Protein AF-A0A496XH84-F1 (afdb_monomer_lite)

Foldseek 3Di:
DDWDPDCPLVVVLLCQLLVPQAAFDQPDADPVPRFTFAAPVRLCVSRQVSSVVSQWDWDADQQLKIWIAGVVRTIDIDGFHHDDFPDPDPVSSVVSSRVSNVVSSCVVSVHGGTPDDVCPVVVVPDDDDDDDDDDDDDDDDDDDDDDFWADPVLQVLLLVLLCVVAPPVCSLPPQQVVCCVPPVGSDSRRDGNVRSVVSNVVSVVCVVPPD

Sequence (211 aa):
MNRSETQSKIAPALVKGLGTLMNPPMRGTNPHFKSKFAALADILDSTRGHLKNCGLVVMQDSSGSVLIMHESGEWVEFPGMPLTPSKSDPQGHVAALTYARRAYLTAALGICGDPDDDGNSASSSGGAAQNTTPCVNAPTGQQGGSDDMSTKNQQSCIYAKAKGLYPSDDMFGGFKRWMKAEWGTDHTGKLTMAQAKEVIDKLVYFEEHPE

Secondary structure (DSSP, 8-state):
-EE-S--TTHHHHHHHHHTTPPPPP--EE-TTT--EE--HHHHHHHHHHHHHTTTEEEEE-TT--EEEEETTS-EEEE---PPPPSSSSHHHHHHHHHHHHHHHHHHHHT---S----STTTTT------------------------BPPHHHHHHHHHHHHHHS-TTTTTTHHHHHHHHHHS-S-GGGSBHHHHHHHHHHHHHHHHS--

Structure (mmCIF, N/CA/C/O backbone):
data_AF-A0A496XH84-F1
#
_entry.id   AF-A0A496XH84-F1
#
loop_
_atom_site.group_PDB
_atom_site.id
_atom_site.type_symbol
_atom_site.label_atom_id
_atom_site.label_alt_id
_atom_site.label_comp_id
_atom_site.label_asym_id
_atom_site.label_entity_id
_atom_site.label_seq_id
_atom_site.pdbx_PDB_ins_code
_atom_site.Cartn_x
_atom_site.Cartn_y
_atom_site.Cartn_z
_atom_site.occupancy
_atom_site.B_iso_or_equiv
_atom_site.auth_seq_id
_atom_site.auth_comp_id
_atom_site.auth_asym_id
_atom_site.auth_atom_id
_atom_site.pdbx_PDB_model_num
ATOM 1 N N . MET A 1 1 ? 4.183 6.755 13.315 1.00 83.38 1 MET A N 1
ATOM 2 C CA . MET A 1 1 ? 2.821 6.212 13.482 1.00 83.38 1 MET A CA 1
ATOM 3 C C . MET A 1 1 ? 2.110 7.089 14.489 1.00 83.38 1 MET A C 1
ATOM 5 O O . MET A 1 1 ? 2.655 7.277 15.571 1.00 83.38 1 MET A O 1
ATOM 9 N N . ASN A 1 2 ? 0.950 7.627 14.128 1.00 94.62 2 ASN A N 1
ATOM 10 C CA . ASN A 1 2 ? 0.079 8.397 15.017 1.00 94.62 2 ASN A CA 1
ATOM 11 C C . ASN A 1 2 ? -1.189 7.580 15.288 1.00 94.62 2 ASN A C 1
ATOM 13 O O . ASN A 1 2 ? -1.480 6.638 14.551 1.00 94.62 2 ASN A O 1
ATOM 17 N N . ARG A 1 3 ? -1.924 7.878 16.361 1.00 96.19 3 ARG A N 1
ATOM 18 C CA . ARG A 1 3 ? -3.126 7.113 16.722 1.00 96.19 3 ARG A CA 1
ATOM 19 C C . ARG A 1 3 ? -4.052 7.885 17.660 1.00 96.19 3 ARG A C 1
ATOM 21 O O . ARG A 1 3 ? -3.594 8.799 18.344 1.00 96.19 3 ARG A O 1
ATOM 28 N N . SER A 1 4 ? -5.311 7.458 17.746 1.00 96.50 4 SER A N 1
ATOM 29 C CA . SER A 1 4 ? -6.264 7.929 18.760 1.00 96.50 4 SER A CA 1
ATOM 30 C C . SER A 1 4 ? -5.842 7.556 20.186 1.00 96.50 4 SER A C 1
ATOM 32 O O . SER A 1 4 ? -5.145 6.558 20.397 1.00 96.50 4 SER A O 1
ATOM 34 N N . GLU A 1 5 ? -6.307 8.334 21.170 1.00 96.56 5 GLU A N 1
ATOM 35 C CA . GLU A 1 5 ? -6.024 8.126 22.602 1.00 96.56 5 GLU A CA 1
ATOM 36 C C . GLU A 1 5 ? -6.470 6.743 23.094 1.00 96.56 5 GLU A C 1
ATOM 38 O O . GLU A 1 5 ? -5.749 6.080 23.841 1.00 96.56 5 GLU A O 1
ATOM 43 N N . THR A 1 6 ? -7.633 6.280 22.627 1.00 97.25 6 THR A N 1
ATOM 44 C CA . THR A 1 6 ? -8.155 4.938 22.896 1.00 97.25 6 THR A CA 1
ATOM 45 C C . THR A 1 6 ? -7.988 4.025 21.686 1.00 97.25 6 THR A C 1
ATOM 47 O O . THR A 1 6 ? -7.907 4.481 20.542 1.00 97.25 6 THR A O 1
ATOM 50 N N . GLN A 1 7 ? -7.901 2.720 21.954 1.00 96.38 7 GLN A N 1
ATOM 51 C CA . GLN A 1 7 ? -7.710 1.665 20.948 1.00 96.38 7 GLN A CA 1
ATOM 52 C C . GLN A 1 7 ? -8.637 0.460 21.193 1.00 96.38 7 GLN A C 1
ATOM 54 O O . GLN A 1 7 ? -8.404 -0.639 20.690 1.00 96.38 7 GLN A O 1
ATOM 59 N N . SER A 1 8 ? -9.666 0.634 22.022 1.00 97.44 8 SER A N 1
ATOM 60 C CA . SER A 1 8 ? -10.476 -0.463 22.563 1.00 97.44 8 SER A CA 1
ATOM 61 C C . SER A 1 8 ? -11.400 -1.095 21.521 1.00 97.44 8 SER A C 1
ATOM 63 O O . SER A 1 8 ? -11.845 -2.229 21.700 1.00 97.44 8 SER A O 1
ATOM 65 N N . LYS A 1 9 ? -11.724 -0.368 20.447 1.00 98.12 9 LYS A N 1
ATOM 66 C CA . LYS A 1 9 ? -12.596 -0.810 19.354 1.00 98.12 9 LYS A CA 1
ATOM 67 C C . LYS A 1 9 ? -11.807 -1.120 18.086 1.00 98.12 9 LYS A C 1
ATOM 69 O O . LYS A 1 9 ? -12.070 -2.140 17.455 1.00 98.12 9 LYS A O 1
ATOM 74 N N . ILE A 1 10 ? -10.807 -0.308 17.747 1.00 97.69 10 ILE A N 1
ATOM 75 C CA . ILE A 1 10 ? -10.003 -0.519 16.542 1.00 97.69 10 ILE A CA 1
ATOM 76 C C . ILE A 1 10 ? -9.049 -1.709 16.675 1.00 97.69 10 ILE A C 1
ATOM 78 O O . ILE A 1 10 ? -8.909 -2.458 15.716 1.00 97.69 10 ILE A O 1
ATOM 82 N N . ALA A 1 11 ? -8.440 -1.959 17.840 1.00 96.88 11 ALA A N 1
ATOM 83 C CA . ALA A 1 11 ? -7.516 -3.086 18.001 1.00 96.88 11 ALA A CA 1
ATOM 84 C C . ALA A 1 11 ? -8.158 -4.458 17.694 1.00 96.88 11 ALA A C 1
ATOM 86 O O . ALA A 1 11 ? -7.609 -5.185 16.863 1.00 96.88 11 ALA A O 1
ATOM 87 N N . PRO A 1 12 ? -9.322 -4.835 18.269 1.00 96.81 12 PRO A N 1
ATOM 88 C CA . PRO A 1 12 ? -9.964 -6.102 17.914 1.00 96.81 12 PRO A CA 1
ATOM 89 C C . PRO A 1 12 ? -10.448 -6.131 16.456 1.00 96.81 12 PRO A C 1
ATOM 91 O O . PRO A 1 12 ? -10.376 -7.179 15.812 1.00 96.81 12 PRO A O 1
ATOM 94 N N . ALA A 1 13 ? -10.894 -4.994 15.909 1.00 96.69 13 ALA A N 1
ATOM 95 C CA . ALA A 1 13 ? -11.276 -4.888 14.503 1.00 96.69 13 ALA A CA 1
ATOM 96 C C . ALA A 1 13 ? -10.080 -5.115 13.561 1.00 96.69 13 ALA A C 1
ATOM 98 O O . ALA A 1 13 ? -10.217 -5.830 12.571 1.00 96.69 13 ALA A O 1
ATOM 99 N N . LEU A 1 14 ? -8.902 -4.572 13.889 1.00 95.38 14 LEU A N 1
ATOM 100 C CA . LEU A 1 14 ? -7.654 -4.779 13.148 1.00 95.38 14 LEU A CA 1
ATOM 101 C C . LEU A 1 14 ? -7.200 -6.234 13.207 1.00 95.38 14 LEU A C 1
ATOM 103 O O . LEU A 1 14 ? -6.840 -6.787 12.177 1.00 95.38 14 LEU A O 1
ATOM 107 N N . VAL A 1 15 ? -7.261 -6.879 14.375 1.00 95.88 15 VAL A N 1
ATOM 108 C CA . VAL A 1 15 ? -6.922 -8.307 14.502 1.00 95.88 15 VAL A CA 1
ATOM 109 C C . VAL A 1 15 ? -7.825 -9.154 13.606 1.00 95.88 15 VAL A C 1
ATOM 111 O O . VAL A 1 15 ? -7.339 -10.023 12.888 1.00 95.88 15 VAL A O 1
ATOM 114 N N . LYS A 1 16 ? -9.132 -8.873 13.595 1.00 93.62 16 LYS A N 1
ATOM 115 C CA . LYS A 1 16 ? -10.094 -9.588 12.749 1.00 93.62 16 LYS A CA 1
ATOM 116 C C . LYS A 1 16 ? -9.871 -9.311 11.257 1.00 93.62 16 LYS A C 1
ATOM 118 O O . LYS A 1 16 ? -9.837 -10.247 10.461 1.00 93.62 16 LYS A O 1
ATOM 123 N N . GLY A 1 17 ? -9.728 -8.037 10.895 1.00 91.50 17 GLY A N 1
ATOM 124 C CA . GLY A 1 17 ? -9.644 -7.590 9.508 1.00 91.50 17 GLY A CA 1
ATOM 125 C C . GLY A 1 17 ? -8.292 -7.862 8.860 1.00 91.50 17 GLY A C 1
ATOM 126 O O . GLY A 1 17 ? -8.238 -8.349 7.745 1.00 91.50 17 GLY A O 1
ATOM 127 N N . LEU A 1 18 ? -7.183 -7.583 9.537 1.00 92.12 18 LEU A N 1
ATOM 128 C CA . LEU A 1 18 ? -5.854 -7.849 8.979 1.00 92.12 18 LEU A CA 1
ATOM 129 C C . LEU A 1 18 ? -5.459 -9.319 9.140 1.00 92.12 18 LEU A C 1
ATOM 131 O O . LEU A 1 18 ? -4.813 -9.872 8.259 1.00 92.12 18 LEU A O 1
ATOM 135 N N . GLY A 1 19 ? -5.900 -9.987 10.212 1.00 89.56 19 GLY A N 1
ATOM 136 C CA . GLY A 1 19 ? -5.559 -11.390 10.474 1.00 89.56 19 GLY A CA 1
ATOM 137 C C . GLY A 1 19 ? -6.151 -12.396 9.483 1.00 89.56 19 GLY A C 1
ATOM 138 O O . GLY A 1 19 ? -5.730 -13.549 9.467 1.00 89.56 19 GLY A O 1
ATOM 139 N N . THR A 1 20 ? -7.117 -11.983 8.658 1.00 87.88 20 THR A N 1
ATOM 140 C CA . THR A 1 20 ? -7.717 -12.829 7.611 1.00 87.88 20 THR A CA 1
ATOM 141 C C . THR A 1 20 ? -7.563 -12.243 6.206 1.00 87.88 20 THR A C 1
ATOM 143 O O . THR A 1 20 ? -8.116 -12.773 5.239 1.00 87.88 20 THR A O 1
ATOM 146 N N . LEU A 1 21 ? -6.793 -11.159 6.080 1.00 90.19 21 LEU A N 1
ATOM 147 C CA . LEU A 1 21 ? -6.526 -10.508 4.810 1.00 90.19 21 LEU A CA 1
ATOM 148 C C . LEU A 1 21 ? -5.501 -11.317 4.006 1.00 90.19 21 LEU A C 1
ATOM 150 O O . LEU A 1 21 ? -4.474 -11.745 4.525 1.00 90.19 21 LEU A O 1
ATOM 154 N N . MET A 1 22 ? -5.784 -11.511 2.720 1.00 89.38 22 MET A N 1
ATOM 155 C CA . MET A 1 22 ? -4.918 -12.254 1.805 1.00 89.38 22 MET A CA 1
ATOM 156 C C . MET A 1 22 ? -4.149 -11.308 0.885 1.00 89.38 22 MET A C 1
ATOM 158 O O . MET A 1 22 ? -4.594 -10.195 0.596 1.00 89.38 22 MET A O 1
ATOM 162 N N . ASN A 1 23 ? -3.013 -11.785 0.374 1.00 89.94 23 ASN A N 1
ATOM 163 C CA . ASN A 1 23 ? -2.232 -11.037 -0.604 1.00 89.94 23 ASN A CA 1
ATOM 164 C C . ASN A 1 23 ? -3.022 -10.843 -1.916 1.00 89.94 23 ASN A C 1
ATOM 166 O O . ASN A 1 23 ? -3.657 -11.789 -2.396 1.00 89.94 23 ASN A O 1
ATOM 170 N N . PRO A 1 24 ? -2.975 -9.641 -2.516 1.00 89.75 24 PRO A N 1
ATOM 171 C CA . PRO A 1 24 ? -3.640 -9.352 -3.779 1.00 89.75 24 PRO A CA 1
ATOM 172 C C . PRO A 1 24 ? -2.947 -10.058 -4.957 1.00 89.75 24 PRO A C 1
ATOM 174 O O . PRO A 1 24 ? -1.750 -10.358 -4.900 1.00 89.75 24 PRO A O 1
ATOM 177 N N . PRO A 1 25 ? -3.660 -10.296 -6.071 1.00 87.25 25 PRO A N 1
ATOM 178 C CA . PRO A 1 25 ? -3.059 -10.887 -7.259 1.00 87.25 25 PRO A CA 1
ATOM 179 C C . PRO A 1 25 ? -2.040 -9.934 -7.904 1.00 87.25 25 PRO A C 1
ATOM 181 O O . PRO A 1 25 ? -2.316 -8.759 -8.141 1.00 87.25 25 PRO A O 1
ATOM 184 N N . MET A 1 26 ? -0.866 -10.459 -8.261 1.00 87.06 26 MET A N 1
ATOM 185 C CA . MET A 1 26 ? 0.194 -9.694 -8.926 1.00 87.06 26 MET A CA 1
ATOM 186 C C . MET A 1 26 ? 0.007 -9.696 -10.451 1.00 87.06 26 MET A C 1
ATOM 188 O O . MET A 1 26 ? 0.610 -10.499 -11.168 1.00 87.06 26 MET A O 1
ATOM 192 N N . ARG A 1 27 ? -0.889 -8.836 -10.947 1.00 82.31 27 ARG A N 1
ATOM 193 C CA . ARG A 1 27 ? -1.246 -8.743 -12.378 1.00 82.31 27 ARG A CA 1
ATOM 194 C C . ARG A 1 27 ? -0.455 -7.699 -13.161 1.00 82.31 27 ARG A C 1
ATOM 196 O O . ARG A 1 27 ? -0.338 -7.812 -14.379 1.00 82.31 27 ARG A O 1
ATOM 203 N N . GLY A 1 28 ? 0.079 -6.688 -12.488 1.00 80.12 28 GLY A N 1
ATOM 204 C CA . GLY A 1 28 ? 0.931 -5.684 -13.109 1.00 80.12 28 GLY A CA 1
ATOM 205 C C . GLY A 1 28 ? 2.304 -6.250 -13.455 1.00 80.12 28 GLY A C 1
ATOM 206 O O . GLY A 1 28 ? 2.765 -7.205 -12.836 1.00 80.12 28 GLY A O 1
ATOM 207 N N . THR A 1 29 ? 2.954 -5.673 -14.463 1.00 82.31 29 THR A N 1
ATOM 208 C CA . THR A 1 29 ? 4.325 -6.024 -14.858 1.00 82.31 29 THR A CA 1
ATOM 209 C C . THR A 1 29 ? 5.146 -4.752 -14.955 1.00 82.31 29 THR A C 1
ATOM 211 O O . THR A 1 29 ? 4.733 -3.803 -15.620 1.00 82.31 29 THR A O 1
ATOM 214 N N . ASN A 1 30 ? 6.298 -4.718 -14.290 1.00 74.81 30 ASN A N 1
ATOM 215 C CA . ASN A 1 30 ? 7.217 -3.594 -14.374 1.00 74.81 30 ASN A CA 1
ATOM 216 C C . ASN A 1 30 ? 8.042 -3.710 -15.668 1.00 74.81 30 ASN A C 1
ATOM 218 O O . ASN A 1 30 ? 8.810 -4.665 -15.791 1.00 74.81 30 ASN A O 1
ATOM 222 N N . PRO A 1 31 ? 7.947 -2.768 -16.626 1.00 72.62 31 PRO A N 1
ATOM 223 C CA . PRO A 1 31 ? 8.684 -2.863 -17.888 1.00 72.62 31 PRO A CA 1
ATOM 224 C C . PRO A 1 31 ? 10.208 -2.876 -17.713 1.00 72.62 31 PRO A C 1
ATOM 226 O O . PRO A 1 31 ? 10.913 -3.471 -18.524 1.00 72.62 31 PRO A O 1
ATOM 229 N N . HIS A 1 32 ? 10.716 -2.238 -16.654 1.00 67.00 32 HIS A N 1
ATOM 230 C CA . HIS A 1 32 ? 12.150 -2.097 -16.406 1.00 67.00 32 HIS A CA 1
ATOM 23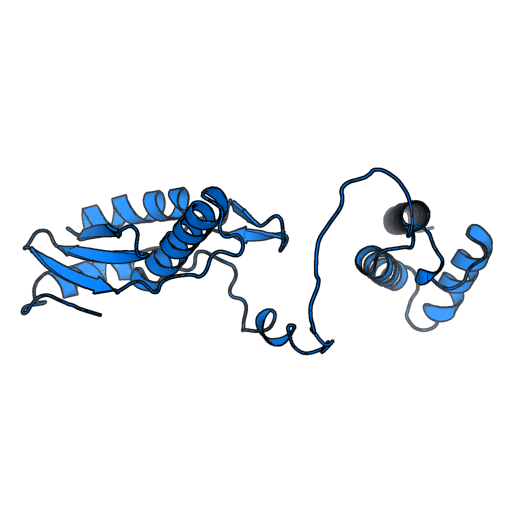1 C C . HIS A 1 32 ? 12.758 -3.348 -15.772 1.00 67.00 32 HIS A C 1
ATOM 233 O O . HIS A 1 32 ? 13.838 -3.775 -16.168 1.00 67.00 32 HIS A O 1
ATOM 239 N N . PHE A 1 33 ? 12.046 -3.958 -14.824 1.00 67.81 33 PHE A N 1
ATOM 240 C CA . PHE A 1 33 ? 12.545 -5.102 -14.053 1.00 67.81 33 PHE A CA 1
ATOM 241 C C . PHE A 1 33 ? 11.940 -6.440 -14.492 1.00 67.81 33 PHE A C 1
ATOM 243 O O . PHE A 1 33 ? 12.362 -7.490 -14.020 1.00 67.81 33 PHE A O 1
ATOM 250 N N . LYS A 1 34 ? 10.939 -6.416 -15.386 1.00 76.06 34 LYS A N 1
ATOM 251 C CA . LY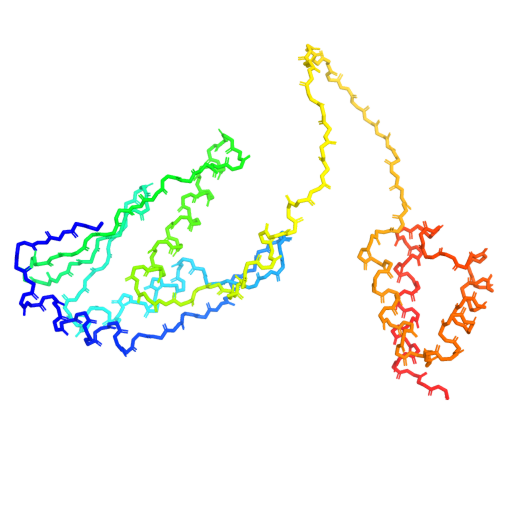S A 1 34 ? 10.132 -7.573 -15.820 1.00 76.06 34 LYS A CA 1
ATOM 252 C C . LYS A 1 34 ? 9.494 -8.357 -14.662 1.00 76.06 34 LYS A C 1
ATOM 254 O O . LYS A 1 34 ? 9.010 -9.469 -14.860 1.00 76.06 34 LYS A O 1
ATOM 259 N N . SER A 1 35 ? 9.465 -7.772 -13.468 1.00 80.50 35 SER A N 1
ATOM 260 C CA . SER A 1 35 ? 8.843 -8.330 -12.277 1.00 80.50 35 SER A CA 1
ATOM 261 C C . SER A 1 35 ? 7.337 -8.099 -12.298 1.00 80.50 35 SER A C 1
ATOM 263 O O . SER A 1 35 ? 6.845 -7.102 -12.841 1.00 80.50 35 SER A O 1
ATOM 265 N N . LYS A 1 36 ? 6.593 -9.037 -11.709 1.00 86.50 36 LYS A N 1
ATOM 266 C CA . LYS A 1 36 ? 5.156 -8.874 -11.489 1.00 86.50 36 LYS A CA 1
ATOM 267 C C . LYS A 1 36 ? 4.903 -8.038 -10.245 1.00 86.50 36 LYS A C 1
ATOM 269 O O . LYS A 1 36 ? 5.739 -7.995 -9.357 1.00 86.50 36 LYS A O 1
ATOM 274 N N . PHE A 1 37 ? 3.745 -7.400 -10.184 1.00 86.56 37 PHE A N 1
ATOM 275 C CA . PHE A 1 37 ? 3.320 -6.625 -9.030 1.00 86.56 37 PHE A CA 1
ATOM 276 C C . PHE A 1 37 ? 1.799 -6.553 -8.911 1.00 86.56 37 PHE A C 1
ATOM 278 O O . PHE A 1 37 ? 1.083 -6.699 -9.899 1.00 86.56 37 PHE A O 1
ATOM 285 N N . ALA A 1 38 ? 1.279 -6.269 -7.724 1.00 89.94 38 ALA A N 1
ATOM 286 C CA . ALA A 1 38 ? -0.132 -5.979 -7.496 1.00 89.94 38 ALA A CA 1
ATOM 287 C C . ALA A 1 38 ? -0.422 -4.521 -7.860 1.00 89.94 38 ALA A C 1
ATOM 289 O O . ALA A 1 38 ? 0.200 -3.593 -7.330 1.00 89.94 38 ALA A O 1
ATOM 290 N N . ALA A 1 39 ? -1.325 -4.282 -8.812 1.00 91.50 39 ALA A N 1
ATOM 291 C CA . ALA A 1 39 ? -1.690 -2.914 -9.151 1.00 91.50 39 ALA A CA 1
ATOM 292 C C . ALA A 1 39 ? -2.417 -2.260 -7.964 1.00 91.50 39 ALA A C 1
ATOM 294 O O . ALA A 1 39 ? -3.042 -2.939 -7.151 1.00 91.50 39 ALA A O 1
ATOM 295 N N . LEU A 1 40 ? -2.376 -0.926 -7.874 1.00 90.31 40 LEU A N 1
ATOM 296 C CA . LEU A 1 40 ? -3.078 -0.205 -6.805 1.00 90.31 40 LEU A CA 1
ATOM 297 C C . LEU A 1 40 ? -4.580 -0.547 -6.772 1.00 90.31 40 LEU A C 1
ATOM 299 O O . LEU A 1 40 ? -5.151 -0.667 -5.693 1.00 90.31 40 LEU A O 1
ATOM 303 N N . ALA A 1 41 ? -5.196 -0.747 -7.941 1.00 91.31 41 ALA A N 1
ATOM 304 C CA . ALA A 1 41 ? -6.582 -1.194 -8.053 1.00 91.31 41 ALA A CA 1
ATOM 305 C C . ALA A 1 41 ? -6.793 -2.583 -7.423 1.00 91.31 41 ALA A C 1
ATOM 307 O O . ALA A 1 41 ? -7.648 -2.716 -6.556 1.00 91.31 41 ALA A O 1
ATOM 308 N N . ASP A 1 42 ? -5.955 -3.573 -7.757 1.00 91.75 42 ASP A N 1
ATOM 309 C CA . ASP A 1 42 ? -6.057 -4.930 -7.197 1.00 91.75 42 ASP A CA 1
ATOM 310 C C . ASP A 1 42 ? -5.892 -4.929 -5.664 1.00 91.75 42 ASP A C 1
ATOM 312 O O . ASP A 1 42 ? -6.597 -5.656 -4.960 1.00 91.75 42 ASP A O 1
ATOM 316 N N . ILE A 1 43 ? -4.993 -4.088 -5.132 1.00 93.12 43 ILE A N 1
ATOM 317 C CA . ILE A 1 43 ? -4.811 -3.916 -3.682 1.00 93.12 43 ILE A CA 1
ATOM 318 C C . ILE A 1 43 ? -6.087 -3.343 -3.053 1.00 93.12 43 ILE A C 1
ATOM 320 O O . ILE A 1 43 ? -6.580 -3.869 -2.056 1.00 93.12 43 ILE A O 1
ATOM 324 N N . LEU A 1 44 ? -6.648 -2.272 -3.619 1.00 93.06 44 LEU A N 1
ATOM 325 C CA . LEU A 1 44 ? -7.855 -1.637 -3.083 1.00 93.06 44 LEU A CA 1
ATOM 326 C C . LEU A 1 44 ? -9.080 -2.557 -3.161 1.00 93.06 44 LEU A C 1
ATOM 328 O O . LEU A 1 44 ? -9.847 -2.619 -2.200 1.00 93.06 44 LEU A O 1
ATOM 332 N N . ASP A 1 45 ? -9.244 -3.292 -4.257 1.00 91.12 45 ASP A N 1
ATOM 333 C CA . ASP A 1 45 ? -10.379 -4.195 -4.463 1.00 91.12 45 ASP A CA 1
ATOM 334 C C . ASP A 1 45 ? -10.322 -5.399 -3.515 1.00 91.12 45 ASP A C 1
ATOM 336 O O . ASP A 1 45 ? -11.342 -5.791 -2.946 1.00 91.12 45 ASP A O 1
ATOM 340 N N . SER A 1 46 ? -9.120 -5.928 -3.260 1.00 89.94 46 SER A N 1
ATOM 341 C CA . SER A 1 46 ? -8.913 -7.042 -2.324 1.00 89.94 46 SER A CA 1
ATOM 342 C C . SER A 1 46 ? -9.116 -6.637 -0.857 1.00 89.94 46 SER A C 1
ATOM 344 O O . SER A 1 46 ? -9.463 -7.470 -0.023 1.00 89.94 46 SER A O 1
ATOM 346 N N . THR A 1 47 ? -8.911 -5.359 -0.521 1.00 93.50 47 THR A N 1
ATOM 347 C CA . THR A 1 47 ? -8.851 -4.896 0.878 1.00 93.50 47 THR A CA 1
ATOM 348 C C . THR A 1 47 ? -10.128 -4.206 1.342 1.00 93.50 47 THR A C 1
ATOM 350 O O . THR A 1 47 ? -10.610 -4.479 2.441 1.00 93.50 47 THR A O 1
ATOM 353 N N . ARG A 1 48 ? -10.735 -3.343 0.518 1.00 92.62 48 ARG A N 1
ATOM 354 C CA . ARG A 1 48 ? -11.878 -2.505 0.926 1.00 92.62 48 ARG A CA 1
ATOM 355 C C . ARG A 1 48 ? -13.079 -3.313 1.402 1.00 92.62 48 ARG A C 1
ATOM 357 O O . ARG A 1 48 ? -13.659 -2.983 2.433 1.00 92.62 48 ARG A O 1
ATOM 364 N N . GLY A 1 49 ? -13.447 -4.366 0.670 1.00 91.62 49 GLY A N 1
ATOM 365 C CA . GLY A 1 49 ? -14.573 -5.226 1.046 1.00 91.62 49 GLY A CA 1
ATOM 366 C C . GLY A 1 49 ? -14.328 -5.946 2.372 1.00 91.62 49 GLY A C 1
ATOM 367 O O . GLY A 1 49 ? -15.218 -6.023 3.215 1.00 91.62 49 GLY A O 1
ATOM 368 N N . HIS A 1 50 ? -13.095 -6.405 2.580 1.00 92.19 50 HIS A N 1
ATOM 369 C CA . HIS A 1 50 ? -12.693 -7.117 3.784 1.00 92.19 50 HIS A CA 1
ATOM 370 C C . HIS A 1 50 ? -12.703 -6.211 5.025 1.00 92.19 50 HIS A C 1
ATOM 372 O O . HIS A 1 50 ? -13.321 -6.536 6.040 1.00 92.19 50 HIS A O 1
ATOM 378 N N . LEU A 1 51 ? -12.079 -5.034 4.917 1.00 94.69 51 LEU A N 1
ATOM 379 C CA . LEU A 1 51 ? -12.016 -4.047 5.995 1.00 94.69 51 LEU A CA 1
ATOM 380 C C . LEU A 1 51 ? -13.409 -3.535 6.377 1.00 94.69 51 LEU A C 1
ATOM 382 O O . LEU A 1 51 ? -13.730 -3.468 7.564 1.00 94.69 51 LEU A O 1
ATOM 386 N N . LYS A 1 52 ? -14.276 -3.282 5.386 1.00 95.06 52 LYS A N 1
ATOM 387 C CA . LYS A 1 52 ? -15.663 -2.858 5.617 1.00 95.06 52 LYS A CA 1
ATOM 388 C C . LYS A 1 52 ? -16.422 -3.834 6.521 1.00 95.06 52 LYS A C 1
ATOM 390 O O . LYS A 1 52 ? -17.117 -3.398 7.433 1.00 95.06 52 LYS A O 1
ATOM 395 N N . ASN A 1 53 ? -16.265 -5.143 6.313 1.00 94.44 53 ASN A N 1
ATOM 396 C CA . ASN A 1 53 ? -16.929 -6.175 7.126 1.00 94.44 53 ASN A CA 1
ATOM 397 C C . ASN A 1 53 ? -16.433 -6.219 8.584 1.00 94.44 53 ASN A C 1
ATOM 399 O O . ASN A 1 53 ? -17.058 -6.853 9.437 1.00 94.44 53 ASN A O 1
ATOM 403 N N . CYS A 1 54 ? -15.313 -5.555 8.871 1.00 95.19 54 CYS A N 1
ATOM 404 C CA . CYS A 1 54 ? -14.741 -5.411 10.204 1.00 95.19 54 CYS A CA 1
ATOM 405 C C . CYS A 1 54 ? -14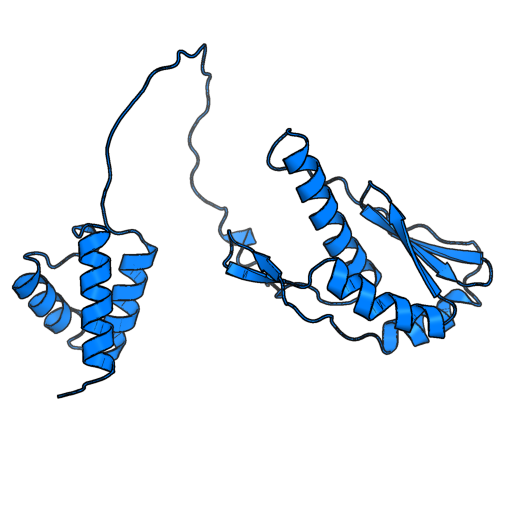.958 -4.008 10.794 1.00 95.19 54 CYS A C 1
ATOM 407 O O . CYS A 1 54 ? -14.360 -3.700 11.819 1.00 95.19 54 CYS A O 1
ATOM 409 N N . GLY A 1 55 ? -15.780 -3.159 10.162 1.00 96.25 55 GLY A N 1
ATOM 410 C CA . GLY A 1 55 ? -16.006 -1.780 10.609 1.00 96.25 55 GLY A CA 1
ATOM 411 C C . GLY A 1 55 ? -14.799 -0.864 10.386 1.00 96.25 55 GLY A C 1
ATOM 412 O O . GLY A 1 55 ? -14.675 0.156 11.060 1.00 96.25 55 GLY A O 1
ATOM 413 N N . LEU A 1 56 ? -13.891 -1.234 9.475 1.00 97.56 56 LEU A N 1
ATOM 414 C CA . LEU A 1 56 ? -12.670 -0.495 9.166 1.00 97.56 56 LEU A CA 1
ATOM 415 C C . LEU A 1 56 ? -12.742 0.160 7.785 1.00 97.56 56 LEU A C 1
ATOM 417 O O . LEU A 1 56 ? -13.274 -0.401 6.825 1.00 97.56 56 LEU A O 1
ATOM 421 N N . VAL A 1 57 ? -12.112 1.323 7.667 1.00 96.50 57 VAL A N 1
ATOM 422 C CA . VAL A 1 57 ? -11.836 1.997 6.398 1.00 96.50 57 VAL A CA 1
ATOM 423 C C . VAL A 1 57 ? -10.362 2.375 6.326 1.00 96.50 57 VAL A C 1
ATOM 425 O O . VAL A 1 57 ? -9.750 2.694 7.344 1.00 96.50 57 VAL A O 1
ATOM 428 N N . VAL A 1 58 ? -9.798 2.349 5.117 1.00 95.69 58 VAL A N 1
ATOM 429 C CA . VAL A 1 58 ? -8.446 2.845 4.844 1.00 95.69 58 VAL A CA 1
ATOM 430 C C . VAL A 1 58 ? -8.510 4.047 3.909 1.00 95.69 58 VAL A C 1
ATOM 432 O O . VAL A 1 58 ? -9.231 4.037 2.907 1.00 95.69 58 VAL A O 1
ATOM 435 N N . MET A 1 59 ? -7.752 5.083 4.238 1.00 94.44 59 MET A N 1
ATOM 436 C CA . MET A 1 59 ? -7.619 6.307 3.458 1.00 94.44 59 MET A CA 1
ATOM 437 C C . MET A 1 59 ? -6.143 6.588 3.204 1.00 94.44 59 MET A C 1
ATOM 439 O O . MET A 1 59 ? -5.292 6.273 4.032 1.00 94.44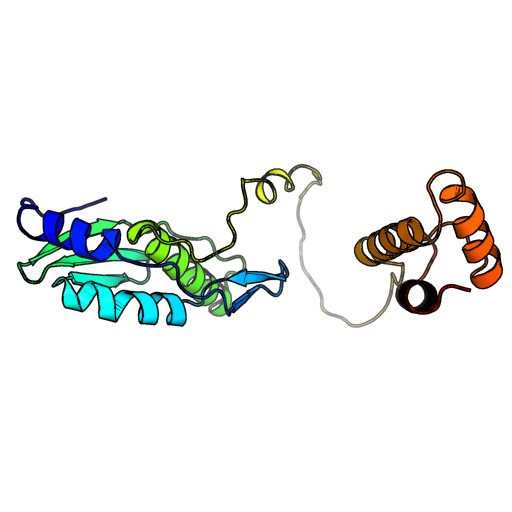 59 MET A O 1
ATOM 443 N N . GLN A 1 60 ? -5.851 7.173 2.045 1.00 92.81 60 GLN A N 1
ATOM 444 C CA . GLN A 1 60 ? -4.513 7.626 1.691 1.00 92.81 60 GLN A CA 1
ATOM 445 C C . GLN A 1 60 ? -4.555 9.031 1.126 1.00 92.81 60 GLN A C 1
ATOM 447 O O . GLN A 1 60 ? -5.427 9.337 0.310 1.00 92.81 60 GLN A O 1
ATOM 452 N N . ASP A 1 61 ? -3.588 9.845 1.521 1.00 87.88 61 ASP A N 1
ATOM 453 C CA . ASP A 1 61 ? -3.407 11.191 0.995 1.00 87.88 61 ASP A CA 1
ATOM 454 C C . ASP A 1 61 ? -2.383 11.228 -0.161 1.00 87.88 61 ASP A C 1
ATOM 456 O O . ASP A 1 61 ? -1.891 10.202 -0.647 1.00 87.88 61 ASP A O 1
ATOM 460 N N . SER A 1 62 ? -2.055 12.438 -0.615 1.00 82.88 62 SER A N 1
ATOM 461 C CA . SER A 1 62 ? -1.036 12.680 -1.641 1.00 82.88 62 SER A CA 1
ATOM 462 C C . SER A 1 62 ? 0.407 12.587 -1.132 1.00 82.88 62 SER A C 1
ATOM 464 O O . SER A 1 62 ? 1.324 12.683 -1.940 1.00 82.88 62 SER A O 1
ATOM 466 N N . SER A 1 63 ? 0.634 12.433 0.175 1.00 81.19 63 SER A N 1
ATOM 467 C CA . SER A 1 63 ? 1.966 12.205 0.753 1.00 81.19 63 SER A CA 1
ATOM 468 C C . SER A 1 63 ? 2.297 10.714 0.888 1.00 81.19 63 SER A C 1
ATOM 470 O O . SER A 1 63 ? 3.439 10.354 1.165 1.00 81.19 63 SER A O 1
ATOM 472 N N . GLY A 1 64 ? 1.310 9.841 0.655 1.00 83.88 64 GLY A N 1
ATOM 473 C CA . GLY A 1 64 ? 1.430 8.403 0.874 1.00 83.88 64 GLY A CA 1
ATOM 474 C C . GLY A 1 64 ? 1.127 7.990 2.315 1.00 83.88 64 GLY A C 1
ATOM 475 O O . GLY A 1 64 ? 1.297 6.819 2.648 1.00 83.88 64 GLY A O 1
ATOM 476 N N . SER A 1 65 ? 0.658 8.917 3.153 1.00 92.69 65 SER A N 1
ATOM 477 C CA . SER A 1 65 ? 0.211 8.616 4.510 1.00 92.69 65 SER A CA 1
ATOM 478 C C . SER A 1 65 ? -1.042 7.752 4.469 1.00 92.69 65 SER A C 1
ATOM 480 O O . SER A 1 65 ? -1.939 7.983 3.658 1.00 92.69 65 SER A O 1
ATOM 482 N N . VAL A 1 66 ? -1.095 6.738 5.332 1.00 95.94 66 VAL A N 1
ATOM 483 C CA . VAL A 1 66 ? -2.192 5.767 5.399 1.00 95.94 66 VAL A CA 1
ATOM 484 C C . VAL A 1 66 ? -2.912 5.904 6.725 1.00 95.94 66 VAL A C 1
ATOM 486 O O . VAL A 1 66 ? -2.331 5.648 7.774 1.00 95.94 66 VAL A O 1
ATOM 489 N N . LEU A 1 67 ? -4.191 6.252 6.680 1.00 96.75 67 LEU A N 1
ATOM 490 C CA . LEU A 1 67 ? -5.059 6.319 7.848 1.00 96.75 67 LEU A CA 1
ATOM 491 C C . LEU A 1 67 ? -6.010 5.123 7.837 1.00 96.75 67 LEU A C 1
ATOM 493 O O . LEU A 1 67 ? -6.796 4.965 6.902 1.00 96.75 67 LEU A O 1
ATOM 497 N N . ILE A 1 68 ? -5.958 4.300 8.881 1.00 97.00 68 ILE A N 1
ATOM 498 C CA . ILE A 1 68 ? -6.945 3.255 9.150 1.00 97.00 68 ILE A CA 1
ATOM 499 C C . ILE A 1 68 ? -7.859 3.755 10.262 1.00 97.00 68 ILE A C 1
ATOM 501 O O . ILE A 1 68 ? -7.393 4.100 11.346 1.00 97.00 68 ILE A O 1
ATOM 505 N N . MET A 1 69 ? -9.160 3.787 9.999 1.00 97.62 69 MET A N 1
ATOM 506 C CA . MET A 1 69 ? -10.164 4.286 10.934 1.00 97.62 69 MET A CA 1
ATOM 507 C C . MET A 1 69 ? -11.245 3.234 11.158 1.00 97.62 69 MET A C 1
ATOM 509 O O . MET A 1 69 ? -11.676 2.563 10.220 1.00 97.62 69 MET A O 1
ATOM 513 N N . HIS A 1 70 ? -11.682 3.106 12.404 1.00 98.31 70 HIS A N 1
ATOM 514 C CA . HIS A 1 70 ? -12.814 2.287 12.809 1.00 98.31 70 HIS A CA 1
ATOM 515 C C . HIS A 1 70 ? -14.090 3.137 12.888 1.00 98.31 70 HIS A C 1
ATOM 517 O O . HIS A 1 70 ? -14.026 4.333 13.166 1.00 98.31 70 HIS A O 1
ATOM 523 N N . GLU A 1 71 ? -15.264 2.531 12.707 1.00 97.31 71 GLU A N 1
ATOM 524 C CA . GLU A 1 71 ? -16.569 3.216 12.780 1.00 97.31 71 GLU A CA 1
ATOM 525 C C . GLU A 1 71 ? -16.833 3.954 14.107 1.00 97.31 71 GLU A C 1
ATOM 527 O O . GLU A 1 71 ? -17.635 4.881 14.154 1.00 97.31 71 GLU A O 1
ATOM 532 N N . SER A 1 72 ? -16.123 3.595 15.182 1.00 97.62 72 SER A N 1
ATOM 533 C CA . SER A 1 72 ? -16.176 4.311 16.464 1.00 97.62 72 SER A CA 1
ATOM 534 C C . SER A 1 72 ? -15.434 5.653 16.468 1.00 97.62 72 SER A C 1
ATOM 536 O O . SER A 1 72 ? -15.471 6.348 17.479 1.00 97.62 72 SER A O 1
ATOM 538 N N . GLY A 1 73 ? -14.699 5.982 15.402 1.00 96.81 73 GLY A N 1
ATOM 539 C CA . GLY A 1 73 ? -13.810 7.143 15.323 1.00 96.81 73 GLY A CA 1
ATOM 540 C C . GLY A 1 73 ? -12.400 6.908 15.877 1.00 96.81 73 GLY A C 1
ATOM 541 O O . GLY A 1 73 ? -11.575 7.815 15.830 1.00 96.81 73 GLY A O 1
ATOM 542 N N . GLU A 1 74 ? -12.091 5.707 16.379 1.00 98.25 74 GLU A N 1
ATOM 543 C CA . GLU A 1 74 ? -10.709 5.336 16.714 1.00 98.25 74 GLU A CA 1
ATOM 544 C C . GLU A 1 74 ? -9.899 5.127 15.430 1.00 98.25 74 GLU A C 1
ATOM 546 O O . GLU A 1 74 ? -10.431 4.651 14.424 1.00 98.25 74 GLU A O 1
ATOM 551 N N . TRP A 1 75 ? -8.615 5.481 15.451 1.00 98.00 75 TRP A N 1
ATOM 552 C CA . TRP A 1 75 ? -7.789 5.485 14.248 1.00 98.00 75 TRP A CA 1
ATOM 553 C C . TRP A 1 75 ? -6.308 5.225 14.530 1.00 98.00 75 TRP A C 1
ATOM 555 O O . TRP A 1 75 ? -5.800 5.453 15.633 1.00 98.00 75 TRP A O 1
ATOM 565 N N . VAL A 1 76 ? -5.615 4.762 13.490 1.00 97.31 76 VAL A N 1
ATOM 566 C CA . VAL A 1 76 ? -4.159 4.611 13.419 1.00 97.31 76 VAL A CA 1
ATOM 567 C C . VAL A 1 76 ? -3.686 5.165 12.081 1.00 97.31 76 VAL A C 1
ATOM 569 O O . VAL A 1 76 ? -4.219 4.821 11.030 1.00 97.31 76 VAL A O 1
ATOM 572 N N . GLU A 1 77 ? -2.676 6.021 12.118 1.00 96.38 77 GLU A N 1
ATOM 573 C CA . GLU A 1 77 ? -2.063 6.634 10.948 1.00 96.38 77 GLU A CA 1
ATOM 574 C C . GLU A 1 77 ? -0.605 6.194 10.819 1.00 96.38 77 GLU A C 1
ATOM 576 O O . GLU A 1 77 ? 0.194 6.266 11.761 1.00 96.38 77 GLU A O 1
ATOM 581 N N . PHE A 1 78 ? -0.241 5.795 9.611 1.00 94.94 78 PHE A N 1
ATOM 582 C CA . PHE A 1 78 ? 1.117 5.521 9.183 1.00 94.94 78 PHE A CA 1
ATOM 583 C C . PHE A 1 78 ? 1.564 6.678 8.290 1.00 94.94 78 PHE A C 1
ATOM 585 O O . PHE A 1 78 ? 1.109 6.761 7.149 1.00 94.94 78 PHE A O 1
ATOM 592 N N . PRO A 1 79 ? 2.421 7.585 8.794 1.00 92.38 79 PRO A N 1
ATOM 593 C CA . PRO A 1 79 ? 2.944 8.674 7.987 1.00 92.38 79 PRO A CA 1
ATOM 594 C C . PRO A 1 79 ? 3.677 8.128 6.764 1.00 92.38 79 PRO A C 1
ATOM 596 O O . PRO A 1 79 ? 4.487 7.204 6.883 1.00 92.38 79 PRO A O 1
ATOM 599 N N . GLY A 1 80 ? 3.388 8.709 5.605 1.00 86.81 80 GLY A N 1
ATOM 600 C CA . GLY A 1 80 ? 4.130 8.454 4.382 1.00 86.81 80 GLY A CA 1
ATOM 601 C C . GLY A 1 80 ? 5.530 9.053 4.464 1.00 86.81 80 GLY A C 1
ATOM 602 O O . GLY A 1 80 ? 5.825 9.903 5.309 1.00 86.81 80 GLY A O 1
ATOM 603 N N . MET A 1 81 ? 6.400 8.624 3.556 1.00 82.25 81 MET A N 1
ATOM 604 C CA . MET A 1 81 ? 7.684 9.275 3.330 1.00 82.25 81 MET A CA 1
ATOM 605 C C . MET A 1 81 ? 7.693 9.836 1.905 1.00 82.25 81 MET A C 1
ATOM 607 O O . MET A 1 81 ? 7.261 9.156 0.971 1.00 82.25 81 MET A O 1
ATOM 611 N N . PRO A 1 82 ? 8.145 11.085 1.707 1.00 79.44 82 PRO A N 1
ATOM 612 C CA . PRO A 1 82 ? 8.221 11.653 0.374 1.00 79.44 82 PRO A CA 1
ATOM 613 C C . PRO A 1 82 ? 9.196 10.840 -0.478 1.00 79.44 82 PRO A C 1
ATOM 615 O O . PRO A 1 82 ? 10.323 10.563 -0.068 1.00 79.44 82 PRO A O 1
ATOM 618 N N . LEU A 1 83 ? 8.755 10.476 -1.680 1.00 84.31 83 LEU A N 1
ATOM 619 C CA . LEU A 1 83 ? 9.608 9.845 -2.676 1.00 84.31 83 LEU A CA 1
ATOM 620 C C . LEU A 1 83 ? 10.132 10.894 -3.646 1.00 84.31 83 LEU A C 1
ATOM 622 O O . LEU A 1 83 ? 9.371 11.712 -4.163 1.00 84.31 83 LEU A O 1
ATOM 626 N N . THR A 1 84 ? 11.426 10.824 -3.938 1.00 86.94 84 THR A N 1
ATOM 627 C CA . THR A 1 84 ? 12.032 11.636 -4.991 1.00 86.94 84 THR A CA 1
ATOM 628 C C . THR A 1 84 ? 11.714 11.004 -6.346 1.00 86.94 84 THR A C 1
ATOM 630 O O . THR A 1 84 ? 12.118 9.862 -6.587 1.00 86.94 84 THR A O 1
ATOM 633 N N . PRO A 1 85 ? 10.996 11.695 -7.246 1.00 86.94 85 PRO A N 1
ATOM 634 C CA . PRO A 1 85 ? 10.702 11.148 -8.559 1.00 86.94 85 PRO A CA 1
ATOM 635 C C . PRO A 1 85 ? 11.977 11.093 -9.409 1.00 86.94 85 PRO A C 1
ATOM 637 O O . PRO A 1 85 ? 12.822 11.984 -9.350 1.00 86.94 85 PRO A O 1
ATOM 640 N N . SER A 1 86 ? 12.107 10.071 -10.258 1.00 82.69 86 SER A N 1
ATOM 641 C CA . SER A 1 86 ? 13.256 9.943 -11.171 1.00 82.69 86 SER A CA 1
ATOM 642 C C . SER A 1 86 ? 13.300 11.044 -12.239 1.00 82.69 86 SER A C 1
ATOM 644 O O . SER A 1 86 ? 14.347 11.296 -12.829 1.00 82.69 86 SER A O 1
ATOM 646 N N . LYS A 1 87 ? 12.157 11.687 -12.505 1.00 84.38 87 LYS A N 1
ATOM 647 C CA . LYS A 1 87 ? 12.012 12.833 -13.405 1.00 84.38 87 LYS A CA 1
ATOM 648 C C . LYS A 1 87 ? 11.229 13.930 -12.693 1.00 84.38 87 LYS A C 1
ATOM 650 O O . LYS A 1 87 ? 10.221 13.647 -12.055 1.00 84.38 87 LYS A O 1
ATOM 655 N N . SER A 1 88 ? 11.665 15.177 -12.845 1.00 90.56 88 SER A N 1
ATOM 656 C CA . SER A 1 88 ? 11.006 16.344 -12.236 1.00 90.56 88 SER A CA 1
ATOM 657 C C . SER A 1 88 ? 9.820 16.875 -13.062 1.00 90.56 88 SER A C 1
ATOM 659 O O . SER A 1 88 ? 9.424 18.030 -12.942 1.00 90.56 88 SER A O 1
ATOM 661 N N . ASP A 1 89 ? 9.253 16.056 -13.945 1.00 91.25 89 ASP A N 1
ATOM 662 C CA . ASP A 1 89 ? 8.079 16.401 -14.743 1.00 91.25 89 ASP A CA 1
ATOM 663 C C . ASP A 1 89 ? 6.781 15.968 -14.028 1.00 91.25 89 ASP A C 1
ATOM 665 O O . ASP A 1 89 ? 6.814 15.160 -13.091 1.00 91.25 89 ASP A O 1
ATOM 669 N N . PRO A 1 90 ? 5.605 16.484 -14.434 1.00 90.38 90 PRO A N 1
ATOM 670 C CA . PRO A 1 90 ? 4.336 16.093 -13.817 1.00 90.38 90 PRO A CA 1
ATOM 671 C C . PRO A 1 90 ? 4.083 14.578 -13.850 1.00 90.38 90 PRO A C 1
ATOM 673 O O . PRO A 1 90 ? 3.532 14.018 -12.905 1.00 90.38 90 PRO A O 1
ATOM 676 N N . GLN A 1 91 ? 4.523 13.896 -14.913 1.00 88.62 91 GLN A N 1
ATOM 677 C CA . GLN A 1 91 ? 4.373 12.446 -15.051 1.00 88.62 91 GLN A CA 1
ATOM 678 C C . GLN A 1 91 ? 5.230 11.682 -14.036 1.00 88.62 91 GLN A C 1
ATOM 680 O O . GLN A 1 91 ? 4.731 10.750 -13.404 1.00 88.62 91 GLN A O 1
ATOM 685 N N . GLY A 1 92 ? 6.485 12.092 -13.832 1.00 88.38 92 GLY A N 1
ATOM 686 C CA . GLY A 1 92 ? 7.384 11.519 -12.835 1.00 88.38 92 GLY A CA 1
ATOM 687 C C . GLY A 1 92 ? 6.832 11.643 -11.418 1.00 88.38 92 GLY A C 1
ATOM 688 O O . GLY A 1 92 ? 6.869 10.671 -10.663 1.00 88.38 92 GLY A O 1
ATOM 689 N N . HIS A 1 93 ? 6.227 12.785 -11.082 1.00 90.00 93 HIS A N 1
ATOM 690 C CA . HIS A 1 93 ? 5.564 12.983 -9.790 1.00 90.00 93 HIS A CA 1
ATOM 691 C C . HIS A 1 93 ? 4.354 12.055 -9.606 1.00 90.00 93 HIS A C 1
ATOM 693 O O . HIS A 1 93 ? 4.217 11.418 -8.561 1.00 90.00 93 HIS A O 1
ATOM 699 N N . VAL A 1 94 ? 3.492 11.916 -10.620 1.00 88.94 94 VAL A N 1
ATOM 700 C CA . VAL A 1 94 ? 2.324 11.016 -10.559 1.00 88.94 94 VAL A CA 1
ATOM 701 C C . VAL A 1 94 ? 2.745 9.544 -10.468 1.00 88.94 94 VAL A C 1
ATOM 703 O O . VAL A 1 94 ? 2.135 8.768 -9.724 1.00 88.94 94 VAL A O 1
ATOM 706 N N . ALA A 1 95 ? 3.803 9.153 -11.181 1.00 88.31 95 ALA A N 1
ATOM 707 C CA . ALA A 1 95 ? 4.363 7.807 -11.111 1.00 88.31 95 ALA A CA 1
ATOM 708 C C . ALA A 1 95 ? 4.927 7.505 -9.713 1.00 88.31 95 ALA A C 1
ATOM 710 O O . ALA A 1 95 ? 4.585 6.475 -9.126 1.00 88.31 95 ALA A O 1
ATOM 711 N N . ALA A 1 96 ? 5.714 8.427 -9.149 1.00 89.25 96 ALA A N 1
ATOM 712 C CA . ALA A 1 96 ? 6.250 8.307 -7.795 1.00 89.25 96 ALA A CA 1
ATOM 713 C C . ALA A 1 96 ? 5.132 8.224 -6.747 1.00 89.25 96 ALA A C 1
ATOM 715 O O . ALA A 1 96 ? 5.170 7.352 -5.881 1.00 89.25 96 ALA A O 1
ATOM 716 N N . LEU A 1 97 ? 4.091 9.053 -6.868 1.00 89.62 97 LEU A N 1
ATOM 717 C CA . LEU A 1 97 ? 2.935 9.013 -5.974 1.00 89.62 97 LEU A CA 1
ATOM 718 C C . LEU A 1 97 ? 2.182 7.677 -6.058 1.00 89.62 97 LEU A C 1
ATOM 720 O O . LEU A 1 97 ? 1.799 7.107 -5.039 1.00 89.62 97 LEU A O 1
ATOM 724 N N . THR A 1 98 ? 1.970 7.156 -7.267 1.00 89.19 98 THR A N 1
ATOM 725 C CA . THR A 1 98 ? 1.292 5.864 -7.462 1.00 89.19 98 THR A CA 1
ATOM 726 C C . THR A 1 98 ? 2.085 4.730 -6.816 1.00 89.19 98 THR A C 1
ATOM 728 O O . THR A 1 98 ? 1.504 3.870 -6.151 1.00 89.19 98 THR A O 1
ATOM 731 N N . TYR A 1 99 ? 3.410 4.751 -6.964 1.00 89.06 99 TYR A N 1
ATOM 732 C CA . TYR A 1 99 ? 4.301 3.782 -6.335 1.00 89.06 99 TYR A CA 1
ATOM 733 C C . TYR A 1 99 ? 4.293 3.896 -4.802 1.00 89.06 99 TYR A C 1
ATOM 735 O O . TYR A 1 99 ? 4.052 2.893 -4.129 1.00 89.06 99 TYR A O 1
ATOM 743 N N . ALA A 1 100 ? 4.449 5.111 -4.260 1.00 90.12 100 ALA A N 1
ATOM 744 C CA . ALA A 1 100 ? 4.358 5.407 -2.827 1.00 90.12 100 ALA A CA 1
ATOM 745 C C . ALA A 1 100 ? 3.074 4.836 -2.221 1.00 90.12 100 ALA A C 1
ATOM 747 O O . ALA A 1 100 ? 3.106 4.074 -1.258 1.00 90.12 100 ALA A O 1
ATOM 748 N N . ARG A 1 101 ? 1.932 5.155 -2.834 1.00 91.19 101 ARG A N 1
ATOM 749 C CA . ARG A 1 101 ? 0.620 4.717 -2.357 1.00 91.19 101 ARG A CA 1
ATOM 750 C C . ARG A 1 101 ? 0.511 3.205 -2.260 1.00 91.19 101 ARG A C 1
ATOM 752 O O . ARG A 1 101 ? 0.005 2.717 -1.257 1.00 91.19 101 ARG A O 1
ATOM 759 N N . ARG A 1 102 ? 1.009 2.451 -3.241 1.00 91.44 102 ARG A N 1
ATOM 760 C CA . ARG A 1 102 ? 1.033 0.987 -3.126 1.00 91.44 102 ARG A CA 1
ATOM 761 C C . ARG A 1 102 ? 1.899 0.532 -1.961 1.00 91.44 102 ARG A C 1
ATOM 763 O O . ARG A 1 102 ? 1.387 -0.180 -1.109 1.00 91.44 102 ARG A O 1
ATOM 770 N N . ALA A 1 103 ? 3.158 0.971 -1.922 1.00 89.81 103 ALA A N 1
ATOM 771 C CA . ALA A 1 103 ? 4.135 0.509 -0.942 1.00 89.81 103 ALA A CA 1
ATOM 772 C C . ALA A 1 103 ? 3.672 0.785 0.495 1.00 89.81 103 ALA A C 1
ATOM 774 O O . ALA A 1 103 ? 3.684 -0.108 1.341 1.00 89.81 103 ALA A O 1
ATOM 775 N N . TYR A 1 104 ? 3.190 2.001 0.763 1.00 93.19 104 TYR A N 1
ATOM 776 C CA . TYR A 1 104 ? 2.692 2.361 2.087 1.00 93.19 104 TYR A CA 1
ATOM 777 C C . TYR A 1 104 ? 1.376 1.659 2.426 1.00 93.19 104 TYR A C 1
ATOM 779 O O . TYR A 1 104 ? 1.185 1.274 3.577 1.00 93.19 104 TYR A O 1
ATOM 787 N N . LEU A 1 105 ? 0.483 1.433 1.451 1.00 93.75 105 LEU A N 1
ATOM 788 C CA . LEU A 1 105 ? -0.765 0.701 1.698 1.00 93.75 105 LEU A CA 1
ATOM 789 C C . LEU A 1 105 ? -0.493 -0.752 2.074 1.00 93.75 105 LEU A C 1
ATOM 791 O O . LEU A 1 105 ? -1.051 -1.249 3.048 1.00 93.75 105 LEU A O 1
ATOM 795 N N . THR A 1 106 ? 0.358 -1.432 1.306 1.00 93.19 106 THR A N 1
ATOM 796 C CA . THR A 1 106 ? 0.683 -2.840 1.539 1.00 93.19 106 THR A CA 1
ATOM 797 C C . THR A 1 106 ? 1.431 -3.017 2.855 1.00 93.19 106 THR A C 1
ATOM 799 O O . THR A 1 106 ? 1.101 -3.925 3.614 1.00 93.19 106 THR A O 1
ATOM 802 N N . ALA A 1 107 ? 2.344 -2.094 3.187 1.00 92.00 107 ALA A N 1
ATOM 803 C CA . ALA A 1 107 ? 3.035 -2.078 4.474 1.00 92.00 107 ALA A CA 1
ATOM 804 C C . ALA A 1 107 ? 2.072 -1.868 5.655 1.00 92.00 107 ALA A C 1
ATOM 806 O O . ALA A 1 107 ? 2.127 -2.616 6.627 1.00 92.00 107 ALA A O 1
ATOM 807 N N . ALA A 1 108 ? 1.160 -0.893 5.566 1.00 93.50 108 ALA A N 1
ATOM 808 C CA . ALA A 1 108 ? 0.194 -0.609 6.629 1.00 93.50 108 ALA A CA 1
ATOM 809 C C . ALA A 1 108 ? -0.805 -1.758 6.856 1.00 93.50 108 ALA A C 1
ATOM 811 O O . ALA A 1 108 ? -1.245 -1.981 7.981 1.00 93.50 108 ALA A O 1
ATOM 812 N N . LEU A 1 109 ? -1.167 -2.484 5.793 1.00 93.62 109 LEU A N 1
ATOM 813 C C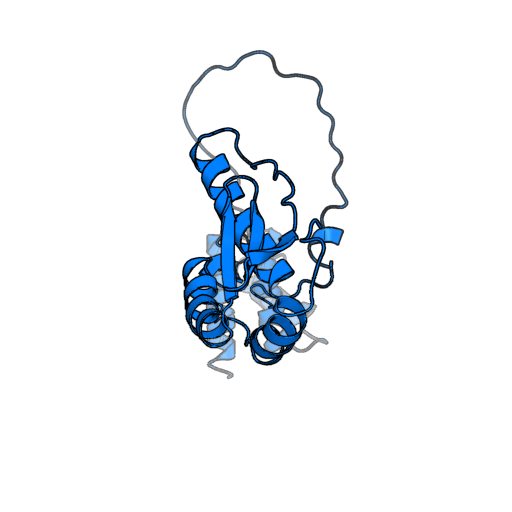A . LEU A 1 109 ? -2.102 -3.610 5.853 1.00 93.62 109 LEU A CA 1
ATOM 814 C C . LEU A 1 109 ? -1.426 -4.963 6.122 1.00 93.62 109 LEU A C 1
ATOM 816 O O . LEU A 1 109 ? -2.131 -5.953 6.299 1.00 93.62 109 LEU A O 1
ATOM 820 N N . GLY A 1 110 ? -0.092 -5.022 6.154 1.00 91.69 110 GLY A N 1
ATOM 821 C CA . GLY A 1 110 ? 0.651 -6.265 6.377 1.00 91.69 110 GLY A CA 1
ATOM 822 C C . GLY A 1 110 ? 0.519 -7.281 5.237 1.00 91.69 110 GLY A C 1
ATOM 823 O O . GLY A 1 110 ? 0.559 -8.482 5.487 1.00 91.69 110 GLY A O 1
ATOM 824 N N . ILE A 1 111 ? 0.346 -6.813 3.999 1.00 91.31 111 ILE A N 1
ATOM 825 C CA . ILE A 1 111 ? 0.209 -7.660 2.804 1.00 91.31 111 ILE A CA 1
ATOM 826 C C . ILE A 1 111 ? 1.404 -7.490 1.869 1.00 91.31 111 ILE A C 1
ATOM 828 O O . ILE A 1 111 ? 2.054 -6.447 1.831 1.00 91.31 111 ILE A O 1
ATOM 832 N N . CYS A 1 112 ? 1.660 -8.511 1.060 1.00 87.81 112 CYS A N 1
ATOM 833 C CA . CYS A 1 112 ? 2.709 -8.514 0.052 1.00 87.81 112 CYS A CA 1
ATOM 834 C C . CYS A 1 112 ? 2.108 -8.226 -1.332 1.00 87.81 112 CYS A C 1
ATOM 836 O O . CYS A 1 112 ? 1.251 -8.968 -1.816 1.00 87.81 112 CYS A O 1
ATOM 838 N N . GLY A 1 113 ? 2.533 -7.122 -1.953 1.00 82.81 113 GLY A N 1
ATOM 839 C CA . GLY A 1 113 ? 2.069 -6.681 -3.274 1.00 82.81 113 GLY A CA 1
ATOM 840 C C . GLY A 1 113 ? 3.136 -6.730 -4.365 1.00 82.81 113 GLY A C 1
ATOM 841 O O . GLY A 1 113 ? 2.852 -6.366 -5.499 1.00 82.81 113 GLY A O 1
ATOM 842 N N . ASP A 1 114 ? 4.345 -7.171 -4.048 1.00 79.94 114 ASP A N 1
ATOM 843 C CA . ASP A 1 114 ? 5.493 -7.222 -4.950 1.00 79.94 114 ASP A CA 1
ATOM 844 C C . ASP A 1 114 ? 6.331 -8.459 -4.590 1.00 79.94 114 ASP A C 1
ATOM 846 O O . ASP A 1 114 ? 6.249 -8.914 -3.450 1.00 79.94 114 ASP A O 1
ATOM 850 N N . PRO A 1 115 ? 7.101 -9.048 -5.518 1.00 68.25 115 PRO A N 1
ATOM 851 C CA . PRO A 1 115 ? 8.036 -10.112 -5.179 1.00 68.25 115 PRO A CA 1
ATOM 852 C C . PRO A 1 115 ? 9.001 -9.612 -4.104 1.00 68.25 115 PRO A C 1
ATOM 854 O O . PRO A 1 115 ? 9.555 -8.520 -4.232 1.00 68.25 115 PRO A O 1
ATOM 857 N N . ASP A 1 116 ? 9.166 -10.414 -3.056 1.00 62.97 116 ASP A N 1
ATOM 858 C CA . ASP A 1 116 ? 10.117 -10.141 -1.985 1.00 62.97 116 ASP A CA 1
ATOM 859 C C . ASP A 1 116 ? 11.534 -10.242 -2.562 1.00 62.97 116 ASP A C 1
ATOM 861 O O . ASP A 1 116 ? 12.001 -11.326 -2.915 1.00 62.97 116 ASP A O 1
ATOM 865 N N . ASP A 1 117 ? 12.165 -9.088 -2.767 1.00 56.91 117 ASP A N 1
ATOM 866 C CA . ASP A 1 117 ? 13.580 -8.989 -3.100 1.00 56.91 117 ASP A CA 1
ATOM 867 C C . ASP A 1 117 ? 14.322 -8.906 -1.768 1.00 56.91 117 ASP A C 1
ATOM 869 O O . ASP A 1 117 ? 14.239 -7.899 -1.064 1.00 56.91 117 ASP A O 1
ATOM 873 N N . ASP A 1 118 ? 15.050 -9.966 -1.423 1.00 55.16 118 ASP A N 1
ATOM 874 C CA . ASP A 1 118 ? 15.844 -10.151 -0.199 1.00 55.16 118 ASP A CA 1
ATOM 875 C C . ASP A 1 118 ? 17.059 -9.197 -0.099 1.00 55.16 118 ASP A C 1
ATOM 877 O O . ASP A 1 118 ? 18.067 -9.485 0.546 1.00 55.16 118 ASP A O 1
ATOM 881 N N . GLY A 1 119 ? 16.970 -8.027 -0.739 1.00 46.03 119 GLY A N 1
ATOM 882 C CA . GLY A 1 119 ? 18.014 -7.014 -0.839 1.00 46.03 119 GLY A CA 1
ATOM 883 C C . GLY A 1 119 ? 19.032 -7.277 -1.948 1.00 46.03 119 GLY A C 1
ATOM 884 O O . GLY A 1 119 ? 19.973 -6.492 -2.099 1.00 46.03 119 GLY A O 1
ATOM 885 N N . ASN A 1 120 ? 18.866 -8.337 -2.743 1.00 48.50 120 ASN A N 1
ATOM 886 C CA . ASN A 1 120 ? 19.826 -8.704 -3.780 1.00 48.50 120 ASN A CA 1
ATOM 887 C C . ASN A 1 120 ? 19.825 -7.717 -4.964 1.00 48.50 120 ASN A C 1
ATOM 889 O O . ASN A 1 120 ? 20.864 -7.484 -5.584 1.00 48.50 120 ASN A O 1
ATOM 893 N N . SER A 1 121 ? 18.702 -7.044 -5.242 1.00 52.44 121 SER A N 1
ATOM 894 C CA . SER A 1 121 ? 18.683 -5.989 -6.265 1.00 52.44 121 SER A CA 1
ATOM 895 C C . SER A 1 121 ? 19.311 -4.681 -5.764 1.00 52.44 121 SER A C 1
ATOM 897 O O . SER A 1 121 ? 19.967 -3.982 -6.540 1.00 52.44 121 SER A O 1
ATOM 899 N N . ALA A 1 122 ? 19.205 -4.366 -4.467 1.00 47.94 122 ALA A N 1
ATOM 900 C CA . ALA A 1 122 ? 19.797 -3.163 -3.867 1.00 47.94 122 ALA A CA 1
ATOM 901 C C . ALA A 1 122 ? 21.334 -3.231 -3.750 1.00 47.94 122 ALA A C 1
ATOM 903 O O . ALA A 1 122 ? 22.016 -2.218 -3.918 1.00 47.94 122 ALA A O 1
ATOM 904 N N . SER A 1 123 ? 21.899 -4.421 -3.521 1.00 43.97 123 SER A N 1
ATOM 905 C CA . SER A 1 123 ? 23.351 -4.638 -3.410 1.00 43.97 123 SER A CA 1
ATOM 906 C C . SER A 1 123 ? 24.090 -4.610 -4.757 1.00 43.97 123 SER A C 1
ATOM 908 O O . SER A 1 123 ? 25.309 -4.445 -4.793 1.00 43.97 123 SER A O 1
ATOM 910 N N . SER A 1 124 ? 23.367 -4.688 -5.879 1.00 41.91 124 SER A N 1
ATOM 911 C CA . SER A 1 124 ? 23.946 -4.638 -7.230 1.00 41.91 124 SER A CA 1
ATOM 912 C C . SER A 1 124 ? 24.301 -3.223 -7.726 1.00 41.91 124 SER A C 1
ATOM 914 O O . SER A 1 124 ? 24.933 -3.073 -8.771 1.00 41.91 124 SER A O 1
ATOM 916 N N . SER A 1 125 ? 23.979 -2.172 -6.959 1.00 41.97 125 SER A N 1
ATOM 917 C CA . SER A 1 125 ? 24.295 -0.768 -7.294 1.00 41.97 125 SER A CA 1
ATOM 918 C C . SER A 1 125 ? 25.639 -0.293 -6.717 1.00 41.97 125 SER A C 1
ATOM 920 O O . SER A 1 125 ? 25.778 0.852 -6.294 1.00 41.97 125 SER A O 1
ATOM 922 N N . GLY A 1 126 ? 26.640 -1.173 -6.671 1.00 43.66 126 GLY A N 1
ATOM 923 C CA . GLY A 1 126 ? 27.982 -0.869 -6.181 1.00 43.66 126 GLY A CA 1
ATOM 924 C C . GLY A 1 126 ? 29.044 -1.097 -7.250 1.00 43.66 126 GLY A C 1
ATOM 925 O O . GLY A 1 126 ? 29.643 -2.165 -7.291 1.00 43.66 126 GLY A O 1
ATOM 926 N N . GLY A 1 127 ? 29.315 -0.088 -8.085 1.00 38.06 127 GLY A N 1
ATOM 927 C CA . GLY A 1 127 ? 30.567 -0.043 -8.848 1.00 38.06 127 GLY A CA 1
ATOM 928 C C . GLY A 1 127 ? 30.484 0.540 -10.254 1.00 38.06 127 GLY A C 1
ATOM 929 O O . GLY A 1 127 ? 30.507 -0.203 -11.226 1.00 38.06 127 GLY A O 1
ATOM 930 N N . ALA A 1 128 ? 30.492 1.869 -10.356 1.00 32.19 128 ALA A N 1
ATOM 931 C CA . ALA A 1 128 ? 31.308 2.593 -11.337 1.00 32.19 128 ALA A CA 1
ATOM 932 C C . ALA A 1 128 ? 31.285 4.087 -10.992 1.00 32.19 128 ALA A C 1
ATOM 934 O O . ALA A 1 128 ? 30.372 4.825 -11.350 1.00 32.19 128 ALA A O 1
ATOM 935 N N . ALA A 1 129 ? 32.307 4.521 -10.260 1.00 41.72 129 ALA A N 1
ATOM 936 C CA . ALA A 1 129 ? 32.660 5.923 -10.141 1.00 41.72 129 ALA A CA 1
ATOM 937 C C . ALA A 1 129 ? 33.073 6.452 -11.515 1.00 41.72 129 ALA A C 1
ATOM 939 O O . ALA A 1 129 ? 33.996 5.874 -12.076 1.00 41.72 129 ALA A O 1
ATOM 940 N N . GLN A 1 130 ? 32.478 7.548 -12.005 1.00 35.75 130 GLN A N 1
ATOM 941 C CA . GLN A 1 130 ? 33.163 8.508 -12.882 1.00 35.75 130 GLN A CA 1
ATOM 942 C C . GLN A 1 130 ? 32.630 9.940 -12.684 1.00 35.75 130 GLN A C 1
ATOM 944 O O . GLN A 1 130 ? 31.463 10.236 -12.912 1.00 35.75 130 GLN A O 1
ATOM 949 N N . ASN A 1 131 ? 33.556 10.781 -12.212 1.00 31.84 131 ASN A N 1
ATOM 950 C CA . ASN A 1 131 ? 33.688 12.239 -12.279 1.00 31.84 131 ASN A CA 1
ATOM 951 C C . ASN A 1 131 ? 32.598 13.060 -12.988 1.00 31.84 131 ASN A C 1
ATOM 953 O O . ASN A 1 131 ? 32.390 12.928 -14.191 1.00 31.84 131 ASN A O 1
ATOM 957 N N . THR A 1 132 ? 32.082 14.073 -12.287 1.00 31.17 132 THR A N 1
ATOM 958 C CA . THR A 1 132 ? 31.406 15.221 -12.907 1.00 31.17 132 THR A CA 1
ATOM 959 C C . THR A 1 132 ? 32.057 16.541 -12.494 1.00 31.17 132 THR A C 1
ATOM 961 O O . THR A 1 132 ? 31.946 16.960 -11.342 1.00 31.17 132 THR A O 1
ATOM 964 N N . THR A 1 133 ? 32.631 17.239 -13.471 1.00 28.06 133 THR A N 1
ATOM 965 C CA . THR A 1 133 ? 32.700 18.711 -13.523 1.00 28.06 133 THR A CA 1
ATOM 966 C C . THR A 1 133 ? 32.416 19.145 -14.974 1.00 28.06 133 THR A C 1
ATOM 968 O O . THR A 1 133 ? 32.557 18.331 -15.884 1.00 28.06 133 THR A O 1
ATOM 971 N N . PRO A 1 134 ? 31.911 20.368 -15.213 1.00 32.53 134 PRO A N 1
ATOM 972 C CA . PRO A 1 134 ? 30.506 20.623 -15.526 1.00 32.53 134 PRO A CA 1
ATOM 973 C C . PRO A 1 134 ? 30.279 21.010 -17.000 1.00 32.53 134 PRO A C 1
ATOM 975 O O . PRO A 1 134 ? 31.157 21.573 -17.650 1.00 32.53 134 PRO A O 1
ATOM 978 N N . CYS A 1 135 ? 29.079 20.751 -17.528 1.00 25.09 135 CYS A N 1
ATOM 979 C CA . CYS A 1 135 ? 28.696 21.120 -18.891 1.00 25.09 135 CYS A CA 1
ATOM 980 C C . CYS A 1 135 ? 28.107 22.544 -18.965 1.00 25.09 135 CYS A C 1
ATOM 982 O O . CYS A 1 135 ? 27.129 22.872 -18.296 1.00 25.09 135 CYS A O 1
ATOM 984 N N . VAL A 1 136 ? 28.698 23.376 -19.828 1.00 28.14 136 VAL A N 1
ATOM 985 C CA . VAL A 1 136 ? 28.098 24.598 -20.380 1.00 28.14 136 VAL A CA 1
ATOM 986 C C . VAL A 1 136 ? 27.554 24.268 -21.772 1.00 28.14 136 VAL A C 1
ATOM 988 O O . VAL A 1 136 ? 28.295 23.785 -22.619 1.00 28.14 136 VAL A O 1
ATOM 991 N N . ASN A 1 137 ? 26.268 24.579 -21.947 1.00 29.58 137 ASN A N 1
ATOM 992 C CA . ASN A 1 137 ? 25.493 24.860 -23.163 1.00 29.58 137 ASN A CA 1
ATOM 993 C C . ASN A 1 137 ? 25.486 23.870 -24.346 1.00 29.58 137 ASN A C 1
ATOM 995 O O . ASN A 1 137 ? 26.492 23.547 -24.966 1.00 29.58 137 ASN A O 1
ATOM 999 N N . ALA A 1 138 ? 24.253 23.507 -24.716 1.00 31.61 138 ALA A N 1
ATOM 1000 C CA . ALA A 1 138 ? 23.860 22.835 -25.952 1.00 31.61 138 ALA A CA 1
ATOM 1001 C C . ALA A 1 138 ? 24.282 23.612 -27.221 1.00 31.61 138 ALA A C 1
ATOM 1003 O O . ALA A 1 138 ? 24.474 24.831 -27.169 1.00 31.61 138 ALA A O 1
ATOM 1004 N N . PRO A 1 139 ? 24.312 22.936 -28.385 1.00 32.81 139 PRO A N 1
ATOM 1005 C CA . PRO A 1 139 ? 23.123 23.004 -29.233 1.00 32.81 139 PRO A CA 1
ATOM 1006 C C . PRO A 1 139 ? 22.692 21.679 -29.889 1.00 32.81 139 PRO A C 1
ATOM 1008 O O . PRO A 1 139 ? 23.465 20.763 -30.144 1.00 32.81 139 PRO A O 1
ATOM 1011 N N . THR A 1 140 ? 21.390 21.655 -30.163 1.00 29.69 140 THR A N 1
ATOM 1012 C CA . THR A 1 140 ? 20.608 20.886 -31.142 1.00 29.69 140 THR A CA 1
ATOM 1013 C C . THR A 1 140 ? 21.338 20.409 -32.405 1.00 29.69 140 THR A C 1
ATOM 1015 O O . THR A 1 140 ? 21.981 21.211 -33.075 1.00 29.69 140 THR A O 1
ATOM 1018 N N . GLY A 1 141 ? 21.059 19.168 -32.832 1.00 25.19 141 GLY A N 1
ATOM 1019 C CA . GLY A 1 141 ? 21.248 18.730 -34.224 1.00 25.19 141 GLY A CA 1
ATOM 1020 C C . GLY A 1 141 ? 21.478 17.225 -34.420 1.00 25.19 141 GLY A C 1
ATOM 1021 O O . GLY A 1 141 ? 22.539 16.730 -34.093 1.00 25.19 141 GLY A O 1
ATOM 1022 N N . GLN A 1 142 ? 20.460 16.545 -34.960 1.00 27.27 142 GLN A N 1
ATOM 1023 C CA . GLN A 1 142 ? 20.462 15.392 -35.890 1.00 27.27 142 GLN A CA 1
ATOM 1024 C C . GLN A 1 142 ? 21.547 14.274 -35.880 1.00 27.27 142 GLN A C 1
ATOM 1026 O O . GLN A 1 142 ? 22.735 14.524 -35.998 1.00 27.27 142 GLN A O 1
ATOM 1031 N N . GLN A 1 143 ? 21.021 13.040 -36.029 1.00 27.06 143 GLN A N 1
ATOM 1032 C CA . GLN A 1 143 ? 21.544 11.858 -36.760 1.00 27.06 143 GLN A CA 1
ATOM 1033 C C . GLN A 1 143 ? 22.702 11.001 -36.187 1.00 27.06 143 GLN A C 1
ATOM 1035 O O . GLN A 1 143 ? 23.828 11.452 -36.061 1.00 27.06 143 GLN A O 1
ATOM 1040 N N . GLY A 1 144 ? 22.424 9.688 -36.064 1.00 26.42 144 GLY A N 1
ATOM 1041 C CA . GLY A 1 144 ? 23.248 8.617 -36.662 1.00 26.42 144 GLY A CA 1
ATOM 1042 C C . GLY A 1 144 ? 24.341 7.908 -35.834 1.00 26.42 144 GLY A C 1
ATOM 1043 O O . GLY A 1 144 ? 25.423 8.448 -35.677 1.00 26.42 144 GLY A O 1
ATOM 1044 N N . GLY A 1 145 ? 24.104 6.621 -35.514 1.00 32.12 145 GLY A N 1
ATOM 1045 C CA . GLY A 1 145 ? 25.100 5.522 -35.559 1.00 32.12 145 GLY A CA 1
ATOM 1046 C C . GLY A 1 145 ? 25.942 5.173 -34.309 1.00 32.12 145 GLY A C 1
ATOM 1047 O O . GLY A 1 145 ? 26.272 6.051 -33.529 1.00 32.12 145 GLY A O 1
ATOM 1048 N N . SER A 1 146 ? 26.309 3.872 -34.226 1.00 33.75 146 SER A N 1
ATOM 1049 C CA . SER A 1 146 ? 27.202 3.123 -33.289 1.00 33.75 146 SER A CA 1
ATOM 1050 C C . SER A 1 146 ? 26.619 2.791 -31.892 1.00 33.75 146 SER A C 1
ATOM 1052 O O . SER A 1 146 ? 26.228 3.704 -31.181 1.00 33.75 146 SER A O 1
ATOM 1054 N N . ASP A 1 147 ? 26.464 1.551 -31.396 1.00 42.94 147 ASP A N 1
ATOM 1055 C CA . ASP A 1 147 ? 27.184 0.282 -31.605 1.00 42.94 147 ASP A CA 1
ATOM 1056 C C . ASP A 1 147 ? 26.245 -0.949 -31.561 1.00 42.94 147 ASP A C 1
ATOM 1058 O O . ASP A 1 147 ? 25.510 -1.160 -30.596 1.00 42.94 147 ASP A O 1
ATOM 1062 N N . ASP A 1 148 ? 26.299 -1.792 -32.595 1.00 53.84 148 ASP A N 1
ATOM 1063 C CA . ASP A 1 148 ? 25.392 -2.929 -32.837 1.00 53.84 148 ASP A CA 1
ATOM 1064 C C . ASP A 1 148 ? 26.029 -4.281 -32.440 1.00 53.84 148 ASP A C 1
ATOM 1066 O O . ASP A 1 148 ? 26.075 -5.223 -33.228 1.00 53.84 148 ASP A O 1
ATOM 1070 N N . MET A 1 149 ? 26.605 -4.367 -31.235 1.00 61.62 149 MET A N 1
ATOM 1071 C CA . MET A 1 149 ? 27.194 -5.604 -30.689 1.00 61.62 149 MET A CA 1
ATOM 1072 C C . MET A 1 149 ? 26.207 -6.344 -29.776 1.00 61.62 149 MET A C 1
ATOM 1074 O O . MET A 1 149 ? 25.318 -5.742 -29.173 1.00 61.62 149 MET A O 1
ATOM 1078 N N . SER A 1 150 ? 26.361 -7.665 -29.658 1.00 61.66 150 SER A N 1
ATOM 1079 C CA . SER A 1 150 ? 25.472 -8.521 -28.873 1.00 61.66 150 SER A CA 1
ATOM 1080 C C . SER A 1 150 ? 25.386 -8.048 -27.423 1.00 61.66 150 SER A C 1
ATOM 1082 O O . SER A 1 150 ? 26.385 -7.836 -26.729 1.00 61.66 150 SER A O 1
ATOM 1084 N N . THR A 1 151 ? 24.160 -7.875 -26.941 1.00 72.50 151 THR A N 1
ATOM 1085 C CA . THR A 1 151 ? 23.926 -7.409 -25.573 1.00 72.50 151 THR A CA 1
ATOM 1086 C C . THR A 1 151 ? 24.316 -8.489 -24.560 1.00 72.50 151 THR A C 1
ATOM 1088 O O . THR A 1 151 ? 24.222 -9.687 -24.838 1.00 72.50 151 THR A O 1
ATOM 1091 N N . LYS A 1 152 ? 24.681 -8.093 -23.331 1.00 73.06 152 LYS A N 1
ATOM 1092 C CA . LYS A 1 152 ? 25.005 -9.039 -22.241 1.00 73.06 152 LYS A CA 1
ATOM 1093 C C . LYS A 1 152 ? 23.893 -10.070 -22.001 1.00 73.06 152 LYS A C 1
ATOM 1095 O O . LYS A 1 152 ? 24.175 -11.228 -21.722 1.00 73.06 152 LYS A O 1
ATOM 1100 N N . ASN A 1 153 ? 22.633 -9.673 -22.182 1.00 68.69 153 ASN A N 1
ATOM 1101 C CA . ASN A 1 153 ? 21.481 -10.569 -22.062 1.00 68.69 153 ASN A CA 1
ATOM 1102 C C . ASN A 1 153 ? 21.448 -11.634 -23.169 1.00 68.69 153 ASN A C 1
ATOM 1104 O O . ASN A 1 153 ? 21.126 -12.788 -22.894 1.00 68.69 153 ASN A O 1
ATOM 1108 N N . GLN A 1 154 ? 21.811 -11.270 -24.402 1.00 69.81 154 GLN A N 1
ATOM 1109 C CA . GLN A 1 154 ? 21.922 -12.225 -25.505 1.00 69.81 154 GLN A CA 1
ATOM 1110 C C . GLN A 1 154 ? 23.094 -13.187 -25.283 1.00 69.81 154 GLN A C 1
ATOM 1112 O O . GLN A 1 154 ? 22.922 -14.392 -25.435 1.00 69.81 154 GLN A O 1
ATOM 1117 N N . GLN A 1 155 ? 24.248 -12.689 -24.830 1.00 77.06 155 GLN A N 1
ATOM 1118 C CA . GLN A 1 155 ? 25.410 -13.526 -24.505 1.00 77.06 155 GLN A CA 1
ATOM 1119 C C . GLN A 1 155 ? 25.095 -14.543 -23.396 1.00 77.06 155 GLN A C 1
ATOM 1121 O O . GLN A 1 155 ? 25.431 -15.720 -23.531 1.00 77.06 155 GLN A O 1
ATOM 1126 N N . SER A 1 156 ? 24.398 -14.117 -22.338 1.00 77.94 156 SER A N 1
ATOM 1127 C CA . SER A 1 156 ? 23.962 -15.000 -21.249 1.00 77.94 156 SER A CA 1
ATOM 1128 C C . SER A 1 156 ? 22.942 -16.045 -21.706 1.00 77.94 156 SER A C 1
ATOM 1130 O O . SER A 1 156 ? 23.024 -17.197 -21.287 1.00 77.94 156 SER A O 1
ATOM 1132 N N . CYS A 1 157 ? 22.007 -15.675 -22.589 1.00 73.88 157 CYS A N 1
ATOM 1133 C CA . CYS A 1 157 ? 21.025 -16.607 -23.152 1.00 73.88 157 CYS A CA 1
ATOM 1134 C C . CYS A 1 157 ? 21.702 -17.693 -24.003 1.00 73.88 157 CYS A C 1
ATOM 1136 O O . CYS A 1 157 ? 21.432 -18.881 -23.825 1.00 73.88 157 CYS A O 1
ATOM 1138 N N . ILE A 1 158 ? 22.643 -17.290 -24.862 1.00 80.50 158 ILE A N 1
ATOM 1139 C CA . ILE A 1 158 ? 23.453 -18.210 -25.667 1.00 80.50 158 ILE A CA 1
ATOM 1140 C C . ILE A 1 158 ? 24.218 -19.180 -24.757 1.00 80.50 158 ILE A C 1
ATOM 1142 O O . ILE A 1 158 ? 24.181 -20.385 -24.984 1.00 80.50 158 ILE A O 1
ATOM 1146 N N . TYR A 1 159 ? 24.859 -18.679 -23.694 1.00 80.31 159 TYR A N 1
ATOM 1147 C CA . TYR A 1 159 ? 25.613 -19.518 -22.757 1.00 80.31 159 TYR A CA 1
ATOM 1148 C C . TYR A 1 159 ? 24.725 -20.527 -22.017 1.00 80.31 159 TYR A C 1
ATOM 1150 O O . TYR A 1 159 ? 25.084 -21.698 -21.901 1.00 80.31 159 TYR A O 1
ATOM 1158 N N . ALA A 1 160 ? 23.553 -20.096 -21.540 1.00 79.94 160 ALA A N 1
ATOM 1159 C CA . ALA A 1 160 ? 22.616 -20.963 -20.832 1.00 79.94 160 ALA A CA 1
ATOM 1160 C C . ALA A 1 160 ? 22.092 -22.100 -21.723 1.00 79.94 160 ALA A C 1
ATOM 1162 O O . ALA A 1 160 ? 22.047 -23.246 -21.282 1.00 79.94 160 ALA A O 1
ATOM 1163 N N . LYS A 1 161 ? 21.756 -21.799 -22.983 1.00 79.31 161 LYS A N 1
ATOM 1164 C CA . LYS A 1 161 ? 21.262 -22.795 -23.944 1.00 79.31 161 LYS A CA 1
ATOM 1165 C C . LYS A 1 161 ? 22.359 -23.727 -24.447 1.00 79.31 161 LYS A C 1
ATOM 1167 O O . LYS A 1 161 ? 22.169 -24.938 -24.475 1.00 79.31 161 LYS A O 1
ATOM 1172 N N . ALA A 1 162 ? 23.541 -23.189 -24.747 1.00 78.81 162 ALA A N 1
ATOM 1173 C CA . ALA A 1 162 ? 24.700 -23.997 -25.114 1.00 78.81 162 ALA A CA 1
ATOM 1174 C C . ALA A 1 162 ? 25.081 -24.992 -24.005 1.00 78.81 162 ALA A C 1
ATOM 1176 O O . ALA A 1 162 ? 25.453 -26.120 -24.306 1.00 78.81 162 ALA A O 1
ATOM 1177 N N . LYS A 1 163 ? 24.928 -24.615 -22.727 1.00 77.44 163 LYS A N 1
ATOM 1178 C CA . LYS A 1 163 ? 25.174 -25.513 -21.587 1.00 77.44 163 LYS A CA 1
ATOM 1179 C C . LYS A 1 163 ? 24.252 -26.739 -21.568 1.00 77.44 163 LYS A C 1
ATOM 1181 O O . LYS A 1 163 ? 24.668 -27.787 -21.090 1.00 77.44 163 LYS A O 1
ATOM 1186 N N . GLY A 1 164 ? 23.011 -26.600 -22.039 1.00 72.00 164 GLY A N 1
ATOM 1187 C CA . GLY A 1 164 ? 22.054 -27.709 -22.112 1.00 72.00 164 GLY A CA 1
ATOM 1188 C C . GLY A 1 164 ? 22.378 -28.702 -23.228 1.00 72.00 164 GLY A C 1
ATOM 1189 O O . GLY A 1 164 ? 22.193 -29.900 -23.050 1.00 72.00 164 GLY A O 1
ATOM 1190 N N . LEU A 1 165 ? 22.909 -28.203 -24.347 1.00 70.00 165 LEU A N 1
ATOM 1191 C CA . LEU A 1 165 ? 23.218 -28.999 -25.540 1.00 70.00 165 LEU A CA 1
ATOM 1192 C C . LEU A 1 165 ? 24.632 -29.596 -25.539 1.00 70.00 165 LEU A C 1
ATOM 1194 O O . LEU A 1 165 ? 24.855 -30.647 -26.131 1.00 70.00 165 LEU A O 1
ATOM 1198 N N . TYR A 1 166 ? 25.589 -28.945 -24.873 1.00 69.50 166 TYR A N 1
ATOM 1199 C CA . TYR A 1 166 ? 26.984 -29.377 -24.802 1.00 69.50 166 TYR A CA 1
ATOM 1200 C C . TYR A 1 166 ? 27.384 -29.608 -23.331 1.00 69.50 166 TYR A C 1
ATOM 1202 O O . TYR A 1 166 ? 27.608 -28.634 -22.604 1.00 69.50 166 TYR A O 1
ATOM 1210 N N . PRO A 1 167 ? 27.491 -30.872 -22.867 1.00 62.97 167 PRO A N 1
ATOM 1211 C CA . PRO A 1 167 ? 27.901 -31.203 -21.501 1.00 62.97 167 PRO A CA 1
ATOM 1212 C C . PRO A 1 167 ? 29.289 -30.643 -21.157 1.00 62.97 167 PRO A C 1
ATOM 1214 O O . PRO A 1 167 ? 30.129 -30.456 -22.037 1.00 62.97 167 PRO A O 1
ATOM 1217 N N . SER A 1 168 ? 29.540 -30.385 -19.869 1.00 56.72 168 SER A N 1
ATOM 1218 C CA . SER A 1 168 ? 30.647 -29.548 -19.362 1.00 56.72 168 SER A CA 1
ATOM 1219 C C . SER A 1 168 ? 32.047 -29.851 -19.911 1.00 56.72 168 SER A C 1
ATOM 1221 O O . SER A 1 168 ? 32.831 -28.914 -20.052 1.00 56.72 168 SER A O 1
ATOM 1223 N N . ASP A 1 169 ? 32.352 -31.106 -20.254 1.00 56.94 169 ASP A N 1
ATOM 1224 C CA . ASP A 1 169 ? 33.672 -31.507 -20.768 1.00 56.94 169 ASP A CA 1
ATOM 1225 C C . ASP A 1 169 ? 33.912 -31.108 -22.237 1.00 56.94 169 ASP A C 1
ATOM 1227 O O . ASP A 1 169 ? 35.058 -30.899 -22.630 1.00 56.94 169 ASP A O 1
ATOM 1231 N N . ASP A 1 170 ? 32.854 -30.914 -23.037 1.00 58.25 170 ASP A N 1
ATOM 1232 C CA . ASP A 1 170 ? 32.942 -30.405 -24.420 1.00 58.25 170 ASP A CA 1
ATOM 1233 C C . ASP A 1 170 ? 32.233 -29.047 -24.601 1.00 58.25 170 ASP A C 1
ATOM 1235 O O . ASP A 1 170 ? 32.227 -28.478 -25.691 1.00 58.25 170 ASP A O 1
ATOM 1239 N N . MET A 1 171 ? 31.692 -28.459 -23.527 1.00 57.22 171 MET A N 1
ATOM 1240 C CA . MET A 1 171 ? 30.992 -27.165 -23.540 1.00 57.22 171 MET A CA 1
ATOM 1241 C C . MET A 1 171 ? 31.852 -26.030 -24.114 1.00 57.22 171 MET A C 1
ATOM 1243 O O . MET A 1 171 ? 31.364 -25.179 -24.855 1.00 57.22 171 MET A O 1
ATOM 1247 N N . PHE A 1 172 ? 33.151 -26.015 -23.810 1.00 57.88 172 PHE A N 1
ATOM 1248 C CA . PHE A 1 172 ? 34.077 -25.018 -24.356 1.00 57.88 172 PHE A CA 1
ATOM 1249 C C . PHE A 1 172 ? 34.674 -25.419 -25.712 1.00 57.88 172 PHE A C 1
ATOM 1251 O O . PHE A 1 172 ? 35.279 -24.573 -26.369 1.00 57.88 172 PHE A O 1
ATOM 1258 N N . GLY A 1 173 ? 34.514 -26.677 -26.132 1.00 70.00 173 GLY A N 1
ATOM 1259 C CA . GLY A 1 173 ? 35.048 -27.230 -27.374 1.00 70.00 173 GLY A CA 1
ATOM 1260 C C . GLY A 1 173 ? 34.007 -27.253 -28.490 1.00 70.00 173 GLY A C 1
ATOM 1261 O O . GLY A 1 173 ? 34.136 -26.514 -29.465 1.00 70.00 173 GLY A O 1
ATOM 1262 N N . GLY A 1 174 ? 32.971 -28.079 -28.343 1.00 75.25 174 GLY A N 1
ATOM 1263 C CA . GLY A 1 174 ? 31.902 -28.304 -29.319 1.00 75.25 174 GLY A CA 1
ATOM 1264 C C . GLY A 1 174 ? 31.167 -27.026 -29.701 1.00 75.25 174 GLY A C 1
ATOM 1265 O O . GLY A 1 174 ? 31.109 -26.680 -30.881 1.00 75.25 174 GLY A O 1
ATOM 1266 N N . PHE A 1 175 ? 30.734 -26.249 -28.707 1.00 80.94 175 PHE A N 1
ATOM 1267 C CA . PHE A 1 175 ? 30.056 -24.975 -28.945 1.00 80.94 175 PHE A CA 1
ATOM 1268 C C . PHE A 1 175 ? 30.947 -23.957 -29.679 1.00 80.94 175 PHE A C 1
ATOM 1270 O O . PHE A 1 175 ? 30.500 -23.305 -30.622 1.00 80.94 175 PHE A O 1
ATOM 1277 N N . LYS A 1 176 ? 32.232 -23.839 -29.308 1.00 81.06 176 LYS A N 1
ATOM 1278 C CA . LYS A 1 176 ? 33.166 -22.923 -29.990 1.00 81.06 176 LYS A CA 1
ATOM 1279 C C . LYS A 1 176 ? 33.492 -23.372 -31.412 1.00 81.06 176 LYS A C 1
ATOM 1281 O O . LYS A 1 176 ? 33.624 -22.521 -32.288 1.00 81.06 176 LYS A O 1
ATOM 1286 N N . ARG A 1 177 ? 33.618 -24.684 -31.658 1.00 79.44 177 ARG A N 1
ATOM 1287 C CA . ARG A 1 177 ? 33.815 -25.243 -33.007 1.00 79.44 177 ARG A CA 1
ATOM 1288 C C . ARG A 1 177 ? 32.616 -24.938 -33.900 1.00 79.44 177 ARG A C 1
ATOM 1290 O O . ARG A 1 177 ? 32.814 -24.463 -35.013 1.00 79.44 177 ARG A O 1
ATOM 1297 N N . TRP A 1 178 ? 31.405 -25.132 -33.383 1.00 83.25 178 TRP A N 1
ATOM 1298 C CA . TRP A 1 178 ? 30.167 -24.797 -34.081 1.00 83.25 178 TRP A CA 1
ATOM 1299 C C . TRP A 1 178 ? 30.056 -23.293 -34.365 1.00 83.25 178 TRP A C 1
ATOM 1301 O O . TRP A 1 178 ? 29.861 -22.906 -35.515 1.00 83.25 178 TRP A O 1
ATOM 1311 N N . MET A 1 179 ? 30.300 -22.429 -33.369 1.00 83.31 179 MET A N 1
ATOM 1312 C CA . MET A 1 179 ? 30.258 -20.981 -33.600 1.00 83.31 179 MET A CA 1
ATOM 1313 C C . MET A 1 179 ? 31.300 -20.509 -34.623 1.00 83.31 179 MET A C 1
ATOM 1315 O O . MET A 1 179 ? 31.009 -19.660 -35.465 1.00 83.31 179 MET A O 1
ATOM 1319 N N . LYS A 1 180 ? 32.513 -21.072 -34.581 1.00 83.81 180 LYS A N 1
ATOM 1320 C CA . LYS A 1 180 ? 33.582 -20.726 -35.522 1.00 83.81 180 LYS A CA 1
ATOM 1321 C C . LYS A 1 180 ? 33.271 -21.193 -36.946 1.00 83.81 180 LYS A C 1
ATOM 1323 O O . LYS A 1 180 ? 33.638 -20.490 -37.882 1.00 83.81 180 LYS A O 1
ATOM 1328 N N . ALA A 1 181 ? 32.621 -22.346 -37.106 1.00 81.50 181 ALA A N 1
ATOM 1329 C CA . ALA A 1 181 ? 32.227 -22.873 -38.411 1.00 81.50 181 ALA A CA 1
ATOM 1330 C C . ALA A 1 181 ? 31.113 -22.039 -39.063 1.00 81.50 181 ALA A C 1
ATOM 1332 O O . ALA A 1 181 ? 31.177 -21.768 -40.256 1.00 81.50 181 ALA A O 1
ATOM 1333 N N . GLU A 1 182 ? 30.136 -21.600 -38.273 1.00 78.81 182 GLU A N 1
ATOM 1334 C CA . GLU A 1 182 ? 28.913 -20.982 -38.789 1.00 78.81 182 GLU A CA 1
ATOM 1335 C C . GLU A 1 182 ? 28.979 -19.439 -38.818 1.00 78.81 182 GLU A C 1
ATOM 1337 O O . GLU A 1 182 ? 28.450 -18.813 -39.732 1.00 78.81 182 GLU A O 1
ATOM 1342 N N . TRP A 1 183 ? 29.679 -18.809 -37.863 1.00 79.31 183 TRP A N 1
ATOM 1343 C CA . TRP A 1 183 ? 29.785 -17.341 -37.750 1.00 79.31 183 TRP A CA 1
ATOM 1344 C C . TRP A 1 183 ? 31.224 -16.810 -37.775 1.00 79.31 183 TRP A C 1
ATOM 1346 O O . TRP A 1 183 ? 31.449 -15.618 -37.566 1.00 79.31 183 TRP A O 1
ATOM 1356 N N . GLY A 1 184 ? 32.227 -17.664 -38.002 1.00 77.25 184 GLY A N 1
ATOM 1357 C CA . GLY A 1 184 ? 33.631 -17.243 -38.104 1.00 77.25 184 GLY A CA 1
ATOM 1358 C C . GLY A 1 184 ? 34.240 -16.714 -36.798 1.00 77.25 184 GLY A C 1
ATOM 1359 O O . GLY A 1 184 ? 35.360 -16.201 -36.802 1.00 77.25 184 GLY A O 1
ATOM 1360 N N . THR A 1 185 ? 33.535 -16.836 -35.669 1.00 78.81 185 THR A N 1
ATOM 1361 C CA . THR A 1 185 ? 33.989 -16.370 -34.356 1.00 78.81 185 THR A CA 1
ATOM 1362 C C . THR A 1 185 ? 33.722 -17.402 -33.268 1.00 78.81 185 THR A C 1
ATOM 1364 O O . THR A 1 185 ? 32.739 -18.126 -33.299 1.00 78.81 185 THR A O 1
ATOM 1367 N N . ASP A 1 186 ? 34.603 -17.464 -32.279 1.00 77.12 186 ASP A N 1
ATOM 1368 C CA . ASP A 1 186 ? 34.493 -18.292 -31.077 1.00 77.12 186 ASP A CA 1
ATOM 1369 C C . ASP A 1 186 ? 34.075 -17.480 -29.835 1.00 77.12 186 ASP A C 1
ATOM 1371 O O . ASP A 1 186 ? 34.011 -18.018 -28.726 1.00 77.12 186 ASP A O 1
ATOM 1375 N N . HIS A 1 187 ? 33.753 -16.193 -30.019 1.00 76.94 187 HIS A N 1
ATOM 1376 C CA . HIS A 1 187 ? 33.369 -15.271 -28.955 1.00 76.94 187 HIS A CA 1
ATOM 1377 C C . HIS A 1 187 ? 32.001 -14.638 -29.219 1.00 76.94 187 HIS A C 1
ATOM 1379 O O . HIS A 1 187 ? 31.825 -13.864 -30.157 1.00 76.94 187 HIS A O 1
ATOM 1385 N N . THR A 1 188 ? 31.050 -14.879 -28.315 1.00 75.75 188 THR A N 1
ATOM 1386 C CA . THR A 1 188 ? 29.677 -14.351 -28.403 1.00 75.75 188 THR A CA 1
ATOM 1387 C C . THR A 1 188 ? 29.615 -12.822 -28.379 1.00 75.75 188 THR A C 1
ATOM 1389 O O . THR A 1 188 ? 28.687 -12.241 -28.935 1.00 75.75 188 THR A O 1
ATOM 1392 N N . GLY A 1 189 ? 30.617 -12.158 -27.795 1.00 73.75 189 GLY A N 1
ATOM 1393 C CA . GLY A 1 189 ? 30.740 -10.696 -27.779 1.00 73.75 189 GLY A CA 1
ATOM 1394 C C . GLY A 1 189 ? 31.226 -10.055 -29.078 1.00 73.75 189 GLY A C 1
ATOM 1395 O O . GLY A 1 189 ? 31.274 -8.834 -29.150 1.00 73.75 189 GLY A O 1
ATOM 1396 N N . LYS A 1 190 ? 31.582 -10.853 -30.093 1.00 77.69 190 LYS A N 1
ATOM 1397 C CA . LYS A 1 190 ? 31.910 -10.365 -31.443 1.00 77.69 190 LYS A CA 1
ATOM 1398 C C . LYS A 1 190 ? 30.734 -10.475 -32.421 1.00 77.69 190 LYS A C 1
ATOM 1400 O O . LYS A 1 190 ? 30.890 -10.133 -33.587 1.00 77.69 190 LYS A O 1
ATOM 1405 N N . LEU A 1 191 ? 29.588 -10.977 -31.957 1.00 78.31 191 LEU A N 1
ATOM 1406 C CA . LEU A 1 191 ? 28.359 -11.080 -32.742 1.00 78.31 191 LEU A CA 1
ATOM 1407 C C . LEU A 1 191 ? 27.587 -9.764 -32.687 1.00 78.31 191 LEU A C 1
ATOM 1409 O O . LEU A 1 191 ? 27.591 -9.099 -31.652 1.00 78.31 191 LEU A O 1
ATOM 1413 N N . THR A 1 192 ? 26.860 -9.433 -33.752 1.00 82.06 192 THR A N 1
ATOM 1414 C CA . THR A 1 192 ? 25.864 -8.354 -33.710 1.00 82.06 192 THR A CA 1
ATOM 1415 C C . THR A 1 192 ? 24.605 -8.778 -32.954 1.00 82.06 192 THR A C 1
ATOM 1417 O O . THR A 1 192 ? 24.399 -9.964 -32.676 1.00 82.06 192 THR A O 1
ATOM 1420 N N . MET A 1 193 ? 23.717 -7.832 -32.631 1.00 71.38 193 MET A N 1
ATOM 1421 C CA . MET A 1 193 ? 22.440 -8.168 -31.987 1.00 71.38 193 MET A CA 1
ATOM 1422 C C . MET A 1 193 ? 21.573 -9.101 -32.845 1.00 71.38 193 MET A C 1
ATOM 1424 O O . MET A 1 193 ? 20.906 -9.981 -32.297 1.00 71.38 193 MET A O 1
ATOM 1428 N N . ALA A 1 194 ? 21.596 -8.932 -34.171 1.00 73.31 194 ALA A N 1
ATOM 1429 C CA . ALA A 1 194 ? 20.872 -9.793 -35.105 1.00 73.31 194 ALA A CA 1
ATOM 1430 C C . ALA A 1 194 ? 21.463 -11.211 -35.135 1.00 73.31 194 ALA A C 1
ATOM 1432 O O . ALA A 1 194 ? 20.736 -12.184 -34.947 1.00 73.31 194 ALA A O 1
ATOM 1433 N N . GLN A 1 195 ? 22.789 -11.327 -35.246 1.00 79.00 195 GLN A N 1
ATOM 1434 C CA . GLN A 1 195 ? 23.481 -12.620 -35.249 1.00 79.00 195 GLN A CA 1
ATOM 1435 C C . GLN A 1 195 ? 23.300 -13.367 -33.925 1.00 79.00 195 GLN A C 1
ATOM 1437 O O . GLN A 1 195 ? 23.063 -14.570 -33.910 1.00 79.00 195 GLN A O 1
ATOM 1442 N N . ALA A 1 196 ? 23.349 -12.657 -32.795 1.00 77.88 196 ALA A N 1
ATOM 1443 C CA . ALA A 1 196 ? 23.131 -13.262 -31.488 1.00 77.88 196 ALA A CA 1
ATOM 1444 C C . ALA A 1 196 ? 21.702 -13.806 -31.327 1.00 77.88 196 ALA A C 1
ATOM 1446 O O . ALA A 1 196 ? 21.508 -14.819 -30.658 1.00 77.88 196 ALA A O 1
ATOM 1447 N N . LYS A 1 197 ? 20.705 -13.166 -31.953 1.00 78.62 197 LYS A N 1
ATOM 1448 C CA . LYS A 1 197 ? 19.331 -13.678 -31.989 1.00 78.62 197 LYS A CA 1
ATOM 1449 C C . LYS A 1 197 ? 19.230 -14.955 -32.830 1.00 78.62 197 LYS A C 1
ATOM 1451 O O . LYS A 1 197 ? 18.670 -15.932 -32.352 1.00 78.62 197 LYS A O 1
ATOM 1456 N N . GLU A 1 198 ? 19.840 -14.984 -34.013 1.00 81.94 198 GLU A N 1
ATOM 1457 C CA . GLU A 1 198 ? 19.859 -16.180 -34.873 1.00 81.94 198 GLU A CA 1
ATOM 1458 C C . GLU A 1 198 ? 20.551 -17.379 -34.209 1.00 81.94 198 GLU A C 1
ATOM 1460 O O . GLU A 1 198 ? 20.098 -18.516 -34.343 1.00 81.94 198 GLU A O 1
ATOM 1465 N N . VAL A 1 199 ? 21.623 -17.135 -33.447 1.00 83.81 199 VAL A N 1
ATOM 1466 C CA . VAL A 1 199 ? 22.295 -18.176 -32.653 1.00 83.81 199 VAL A CA 1
ATOM 1467 C C . VAL A 1 199 ? 21.351 -18.750 -31.595 1.00 83.81 199 VAL A C 1
ATOM 1469 O O . VAL A 1 199 ? 21.296 -19.965 -31.425 1.00 83.81 199 VAL A O 1
ATOM 1472 N N . ILE A 1 200 ? 20.593 -17.899 -30.893 1.00 79.94 200 ILE A N 1
ATOM 1473 C CA . ILE A 1 200 ? 19.612 -18.342 -29.890 1.00 79.94 200 ILE A CA 1
ATOM 1474 C C . ILE A 1 200 ? 18.525 -19.193 -30.548 1.00 79.94 200 ILE A C 1
ATOM 1476 O O . ILE A 1 200 ? 18.224 -20.267 -30.034 1.00 79.94 200 ILE A O 1
ATOM 1480 N N . ASP A 1 201 ? 17.983 -18.750 -31.683 1.00 80.25 201 ASP A N 1
ATOM 1481 C CA . ASP A 1 201 ? 16.911 -19.457 -32.389 1.00 80.25 201 ASP A CA 1
ATOM 1482 C C . ASP A 1 201 ? 17.380 -20.843 -32.876 1.00 80.25 201 ASP A C 1
ATOM 1484 O O . ASP A 1 201 ? 16.664 -21.831 -32.713 1.00 80.25 201 ASP A O 1
ATOM 1488 N N . LYS A 1 202 ? 18.622 -20.964 -33.370 1.00 82.31 202 LYS A N 1
ATOM 1489 C CA . LYS A 1 202 ? 19.213 -22.266 -33.736 1.00 82.31 202 LYS A CA 1
ATOM 1490 C C . LYS A 1 202 ? 19.450 -23.177 -32.529 1.00 82.31 202 LYS A C 1
ATOM 1492 O O . LYS A 1 202 ? 19.198 -24.373 -32.617 1.00 82.31 202 LYS A O 1
ATOM 1497 N N . LEU A 1 203 ? 19.905 -22.636 -31.395 1.00 81.00 203 LEU A N 1
ATOM 1498 C CA . LEU A 1 203 ? 20.077 -23.426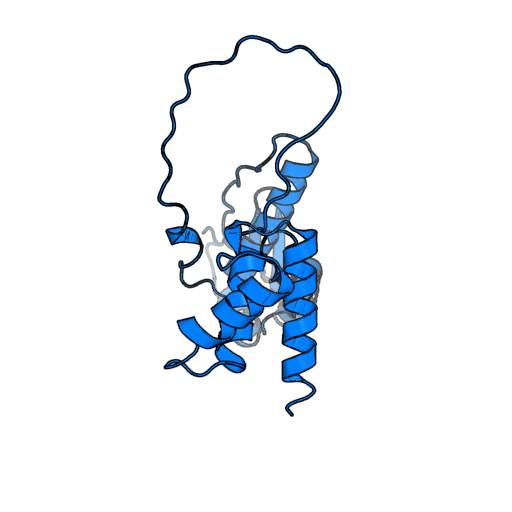 -30.169 1.00 81.00 203 LEU A CA 1
ATOM 1499 C C . LEU A 1 203 ? 18.730 -23.911 -29.611 1.00 81.00 203 LEU A C 1
ATOM 1501 O O . LEU A 1 203 ? 18.650 -25.033 -29.129 1.00 81.00 203 LEU A O 1
ATOM 1505 N N . VAL A 1 204 ? 17.668 -23.103 -29.700 1.00 78.69 204 VAL A N 1
ATOM 1506 C CA . VAL A 1 204 ? 16.300 -23.536 -29.353 1.00 78.69 204 VAL A CA 1
ATOM 1507 C C . VAL A 1 204 ? 15.856 -24.677 -30.266 1.00 78.69 204 VAL A C 1
ATOM 1509 O O . VAL A 1 204 ? 15.360 -25.687 -29.784 1.00 78.69 204 VAL A O 1
ATOM 1512 N N . TYR A 1 205 ? 16.092 -24.550 -31.572 1.00 78.81 205 TYR A N 1
ATOM 1513 C CA . TYR A 1 205 ? 15.727 -25.587 -32.532 1.00 78.81 205 TYR A CA 1
ATOM 1514 C C . TYR A 1 205 ? 16.411 -26.934 -32.238 1.00 78.81 205 TYR A C 1
ATOM 1516 O O . TYR A 1 205 ? 15.745 -27.967 -32.263 1.00 78.81 205 TYR A O 1
ATOM 1524 N N . PHE A 1 206 ? 17.707 -26.927 -31.902 1.00 78.88 206 PHE A N 1
ATOM 1525 C CA . PHE A 1 206 ? 18.448 -28.141 -31.527 1.00 78.88 206 PHE A CA 1
ATOM 1526 C C . PHE A 1 206 ? 18.011 -28.741 -30.184 1.00 78.88 206 PHE A C 1
ATOM 1528 O O . PHE A 1 206 ? 18.094 -29.949 -30.000 1.00 78.88 206 PHE A O 1
ATOM 1535 N N . GLU A 1 207 ? 17.537 -27.916 -29.249 1.00 73.88 207 GLU A N 1
ATOM 1536 C CA . GLU A 1 207 ? 16.962 -28.375 -27.977 1.00 73.88 207 GLU A CA 1
ATOM 1537 C C . GLU A 1 207 ? 15.629 -29.113 -28.198 1.00 73.88 207 GLU A C 1
ATOM 1539 O O . GLU A 1 207 ? 15.345 -30.098 -27.520 1.00 73.88 207 GLU A O 1
ATOM 1544 N N . GLU A 1 208 ? 14.836 -28.674 -29.179 1.00 73.56 208 GLU A N 1
ATOM 1545 C CA . GLU A 1 208 ? 13.549 -29.284 -29.535 1.00 73.56 208 GLU A CA 1
ATOM 1546 C C . GLU A 1 208 ? 13.681 -30.505 -30.465 1.00 73.56 208 GLU A C 1
ATOM 1548 O O . GLU A 1 208 ? 12.782 -31.345 -30.497 1.00 73.56 208 GLU A O 1
ATOM 1553 N N . HIS A 1 209 ? 14.797 -30.627 -31.195 1.00 72.75 209 HIS A N 1
ATOM 1554 C CA . HIS A 1 209 ? 15.058 -31.700 -32.162 1.00 72.75 209 HIS A CA 1
ATOM 1555 C C . HIS A 1 209 ? 16.437 -32.342 -31.918 1.00 72.75 209 HIS A C 1
ATOM 1557 O O . HIS A 1 209 ? 17.370 -32.090 -32.684 1.00 72.75 209 HIS A O 1
ATOM 1563 N N . PRO A 1 210 ? 16.592 -33.151 -30.854 1.00 67.06 210 PRO A N 1
ATOM 1564 C CA . PRO A 1 210 ? 17.827 -33.890 -30.618 1.00 67.06 210 PRO A CA 1
ATOM 1565 C C . PRO A 1 210 ? 18.009 -34.968 -31.702 1.00 67.06 210 PRO A C 1
ATOM 1567 O O . PRO A 1 210 ? 17.122 -35.803 -31.887 1.00 67.06 210 PRO A O 1
ATOM 1570 N N . GLU A 1 211 ? 19.133 -34.921 -32.426 1.00 56.00 211 GLU A N 1
ATOM 1571 C CA . GLU A 1 211 ? 19.569 -35.986 -33.351 1.00 56.00 211 GLU A CA 1
ATOM 1572 C C . GLU A 1 211 ? 19.994 -37.266 -32.616 1.00 56.00 211 GLU A C 1
ATOM 1574 O O . GLU A 1 211 ? 20.608 -37.162 -31.526 1.00 56.00 211 GLU A O 1
#

Radius of gyration: 26.31 Å; chains: 1; bounding box: 52×61×62 Å

pLDDT: mean 77.42, std 19.77, range [25.09, 98.31]